Protein AF-A0A935EUR8-F1 (afdb_monomer_lite)

Foldseek 3Di:
DPQQAAPPPRDSQWFKAWDWAADAQPDAIDIDIGTHHLVVLVVLLVVVVPDPPDDDFAFPVVVQVLQLLLCQQQVVQVLQVVCLVVVLHQQPPLLNDQDPSGRDPVRPSRGCLSVLLRPDPLLLVLVCVLPVLVSSLSVSSNPHVNVLVVLVVCLVPVDDPVRSSSSPHSDRDGGHHDRPPSNPSNSNNVPSVVCSVVSSVVSVVVVVVVVVD

Structure (mmCIF, N/CA/C/O backbone):
data_AF-A0A935EUR8-F1
#
_entry.id   AF-A0A935EUR8-F1
#
loop_
_atom_site.group_PDB
_atom_site.id
_atom_site.type_symbol
_atom_site.label_atom_id
_atom_site.label_alt_id
_atom_site.label_comp_id
_atom_site.label_asym_id
_atom_site.label_entity_id
_atom_site.label_seq_id
_atom_site.pdbx_PDB_ins_code
_atom_site.Cartn_x
_atom_site.Cartn_y
_atom_site.Cartn_z
_atom_site.occupancy
_atom_site.B_iso_or_equiv
_atom_site.auth_seq_id
_atom_site.auth_comp_id
_atom_site.auth_asym_id
_atom_site.auth_atom_id
_atom_site.pdbx_PDB_model_num
ATOM 1 N N . MET A 1 1 ? -0.513 11.352 -29.909 1.00 50.69 1 MET A N 1
ATOM 2 C CA . MET A 1 1 ? 0.451 10.541 -29.136 1.00 50.69 1 MET A CA 1
ATOM 3 C C . MET A 1 1 ? 1.822 11.129 -29.386 1.00 50.69 1 MET A C 1
ATOM 5 O O . MET A 1 1 ? 2.188 11.243 -30.547 1.00 50.69 1 MET A O 1
ATOM 9 N N . GLU A 1 2 ? 2.527 11.576 -28.349 1.00 62.12 2 GLU A N 1
ATOM 10 C CA . GLU A 1 2 ? 3.937 11.963 -28.487 1.00 62.12 2 GLU A CA 1
ATOM 11 C C . GLU A 1 2 ? 4.744 10.750 -28.966 1.00 62.12 2 GLU A C 1
ATOM 13 O O . GLU A 1 2 ? 4.637 9.669 -28.383 1.00 62.12 2 GLU A O 1
ATOM 18 N N . ASN A 1 3 ? 5.538 10.916 -30.026 1.00 80.38 3 ASN A N 1
ATOM 19 C CA . ASN A 1 3 ? 6.499 9.900 -30.449 1.00 80.38 3 ASN A CA 1
ATOM 20 C C . ASN A 1 3 ? 7.662 9.902 -29.456 1.00 80.38 3 ASN A C 1
ATOM 22 O O . ASN A 1 3 ? 8.596 10.694 -29.575 1.00 80.38 3 ASN A O 1
ATOM 26 N N . LEU A 1 4 ? 7.581 9.035 -28.450 1.00 89.81 4 LEU A N 1
ATOM 27 C CA . LEU A 1 4 ? 8.658 8.854 -27.488 1.00 89.81 4 LEU A CA 1
ATOM 28 C C . LEU A 1 4 ? 9.819 8.102 -28.145 1.00 89.81 4 LEU A C 1
ATOM 30 O O . LEU A 1 4 ? 9.637 7.043 -28.750 1.00 89.81 4 LEU A O 1
ATOM 34 N N . VAL A 1 5 ? 11.025 8.637 -27.969 1.00 94.69 5 VAL A N 1
ATOM 35 C CA . VAL A 1 5 ? 12.268 8.061 -28.486 1.00 94.69 5 VAL A CA 1
ATOM 36 C C . VAL A 1 5 ? 13.054 7.442 -27.338 1.00 94.69 5 VAL A C 1
ATOM 38 O O . VAL A 1 5 ? 13.210 8.043 -26.278 1.00 94.69 5 VAL A O 1
ATOM 41 N N . CYS A 1 6 ? 13.541 6.218 -27.534 1.00 95.88 6 CYS A N 1
ATOM 42 C CA . CYS A 1 6 ? 14.301 5.494 -26.523 1.00 95.88 6 CYS A CA 1
ATOM 43 C C . CYS A 1 6 ? 15.598 6.242 -26.211 1.00 95.88 6 CYS A C 1
ATOM 45 O O . CYS A 1 6 ? 16.474 6.330 -27.068 1.00 95.88 6 CYS A O 1
ATOM 47 N N . GLN A 1 7 ? 15.780 6.664 -24.961 1.00 95.81 7 GLN A N 1
ATOM 48 C CA . GLN A 1 7 ? 16.971 7.407 -24.530 1.00 95.81 7 GLN A CA 1
ATOM 49 C C . GLN A 1 7 ? 18.279 6.597 -24.618 1.00 95.81 7 GLN A C 1
ATOM 51 O O . GLN A 1 7 ? 19.358 7.151 -24.469 1.00 95.81 7 GLN A O 1
ATOM 56 N N . SER A 1 8 ? 18.195 5.275 -24.819 1.00 94.62 8 SER A N 1
ATOM 57 C CA . SER A 1 8 ? 19.355 4.375 -24.876 1.00 94.62 8 SER A CA 1
ATOM 58 C C . SER A 1 8 ? 19.722 3.911 -26.288 1.00 94.62 8 SER A C 1
ATOM 60 O O . SER A 1 8 ? 20.860 3.499 -26.491 1.00 94.62 8 SER A O 1
ATOM 62 N N . CYS A 1 9 ? 18.779 3.883 -27.233 1.00 95.88 9 CYS A N 1
ATOM 63 C CA . CYS A 1 9 ? 19.026 3.331 -28.573 1.00 95.88 9 CYS A CA 1
ATOM 64 C C . CYS A 1 9 ? 18.253 4.040 -29.693 1.00 95.88 9 CYS A C 1
ATOM 66 O O . CYS A 1 9 ? 18.128 3.485 -30.782 1.00 95.88 9 CYS A O 1
ATOM 68 N N . GLU A 1 10 ? 17.637 5.186 -29.395 1.00 94.38 10 GLU A N 1
ATOM 69 C CA . GLU A 1 10 ? 16.949 6.070 -30.349 1.00 94.38 10 GLU A CA 1
ATOM 70 C C . GLU A 1 10 ? 15.760 5.447 -31.112 1.00 94.38 10 GLU A C 1
ATOM 72 O O . GLU A 1 10 ? 15.216 6.023 -32.047 1.00 94.38 10 GLU A O 1
ATOM 77 N N . SER A 1 11 ? 15.282 4.275 -30.685 1.00 92.31 11 SER A N 1
ATOM 78 C CA . SER A 1 11 ? 14.085 3.645 -31.253 1.00 92.31 11 SER A CA 1
ATOM 79 C C . SER A 1 11 ? 12.826 4.481 -30.987 1.00 92.31 11 SER A C 1
ATOM 81 O O . SER A 1 11 ? 12.582 4.864 -29.844 1.00 92.31 11 SER A O 1
ATOM 83 N N . GLY A 1 12 ? 11.985 4.675 -32.009 1.00 91.56 12 GLY A N 1
ATOM 84 C CA . GLY A 1 12 ? 10.699 5.389 -31.913 1.00 91.56 12 GLY A CA 1
ATOM 85 C C . GLY A 1 12 ? 9.547 4.617 -31.249 1.00 91.56 12 GLY A C 1
ATOM 86 O O . GLY A 1 12 ? 8.416 5.090 -31.249 1.00 91.56 12 GLY A O 1
ATOM 87 N N . HIS A 1 13 ? 9.806 3.427 -30.698 1.00 89.25 13 HIS A N 1
ATOM 88 C CA . HIS A 1 13 ? 8.826 2.619 -29.961 1.00 89.25 13 HIS A CA 1
ATOM 89 C C . HIS A 1 13 ? 9.140 2.621 -28.460 1.00 89.25 13 HIS A C 1
ATOM 91 O O . HIS A 1 13 ? 9.364 1.565 -27.855 1.00 89.25 13 HIS A O 1
ATOM 97 N N . ALA A 1 14 ? 9.254 3.812 -27.869 1.00 92.75 14 ALA A N 1
ATOM 98 C CA . ALA A 1 14 ? 9.559 3.951 -26.453 1.00 92.75 14 ALA A CA 1
ATOM 99 C C . ALA A 1 14 ? 8.313 4.160 -25.587 1.00 92.75 14 ALA A C 1
ATOM 101 O O . ALA A 1 14 ? 7.282 4.662 -26.027 1.00 92.75 14 ALA A O 1
ATOM 102 N N . HIS A 1 15 ? 8.446 3.782 -24.320 1.00 92.12 15 HIS A N 1
ATOM 103 C CA . HIS A 1 15 ? 7.442 3.952 -23.280 1.00 92.12 15 HIS A CA 1
ATOM 104 C C . HIS A 1 15 ? 8.091 4.575 -22.047 1.00 92.12 15 HIS A C 1
ATOM 106 O O . HIS A 1 15 ? 9.314 4.522 -21.883 1.00 92.12 15 HIS A O 1
ATOM 112 N N . ARG A 1 16 ? 7.265 5.159 -21.178 1.00 92.31 16 ARG A N 1
ATOM 113 C CA . ARG A 1 16 ? 7.697 5.652 -19.871 1.00 92.31 16 ARG A CA 1
ATOM 114 C C . ARG A 1 16 ? 7.744 4.482 -18.895 1.00 92.31 16 ARG A C 1
ATOM 116 O O . ARG A 1 16 ? 6.755 3.778 -18.731 1.00 92.31 16 ARG A O 1
ATOM 123 N N . TYR A 1 17 ? 8.883 4.303 -18.246 1.00 91.31 17 TYR A N 1
ATOM 124 C CA . TYR A 1 17 ? 9.084 3.322 -17.194 1.00 91.31 17 TYR A CA 1
ATOM 125 C C . TYR A 1 17 ? 9.492 4.018 -15.902 1.00 91.31 17 TYR A C 1
ATOM 127 O O . TYR A 1 17 ? 10.272 4.968 -15.927 1.00 91.31 17 TYR A O 1
ATOM 135 N N . GLN A 1 18 ? 9.008 3.498 -14.780 1.00 89.31 18 GLN A N 1
ATOM 136 C CA . GLN A 1 18 ? 9.346 3.986 -13.447 1.00 89.31 18 GLN A CA 1
ATOM 137 C C . GLN A 1 18 ? 10.334 3.039 -12.766 1.00 89.31 18 GLN A C 1
ATOM 139 O O . GLN A 1 18 ? 10.198 1.814 -12.849 1.00 89.31 18 GLN A O 1
ATOM 144 N N . LYS A 1 19 ? 11.315 3.605 -12.072 1.00 88.50 19 LYS A N 1
ATOM 145 C CA . LYS A 1 19 ? 12.151 2.930 -11.081 1.00 88.50 19 LYS A CA 1
ATOM 146 C C . LYS A 1 19 ? 11.850 3.582 -9.737 1.00 88.50 19 LYS A C 1
ATOM 148 O O . LYS A 1 19 ? 12.121 4.764 -9.561 1.00 88.50 19 LYS A O 1
ATOM 153 N N . ILE A 1 20 ? 11.274 2.813 -8.821 1.00 84.94 20 ILE A N 1
ATOM 154 C CA . ILE A 1 20 ? 10.914 3.287 -7.483 1.00 84.94 20 ILE A CA 1
ATOM 155 C C . ILE A 1 20 ? 11.926 2.724 -6.492 1.00 84.94 20 ILE A C 1
ATOM 157 O O . ILE A 1 20 ? 12.213 1.521 -6.510 1.00 84.94 20 ILE A O 1
ATOM 161 N N . LEU A 1 21 ? 12.461 3.604 -5.653 1.00 82.69 21 LEU A N 1
ATOM 162 C CA . LEU A 1 21 ? 13.368 3.287 -4.560 1.00 82.69 21 LEU A CA 1
ATOM 163 C C . LEU A 1 21 ? 12.777 3.848 -3.270 1.00 82.69 21 LEU A C 1
ATOM 165 O O . LEU A 1 21 ? 12.413 5.020 -3.211 1.00 82.69 21 LEU A O 1
ATOM 169 N N . PHE A 1 22 ? 12.679 3.012 -2.244 1.00 82.50 22 PHE A N 1
ATOM 170 C CA . PHE A 1 22 ? 12.320 3.480 -0.913 1.00 82.50 22 PHE A CA 1
ATOM 171 C C . PHE A 1 22 ? 13.590 3.833 -0.133 1.00 82.50 22 PHE A C 1
ATOM 173 O O . PHE A 1 22 ? 14.562 3.079 -0.188 1.00 82.50 22 PHE A O 1
ATOM 180 N N . GLY A 1 23 ? 13.564 4.985 0.542 1.00 78.81 23 GLY A N 1
ATOM 181 C CA . GLY A 1 23 ? 14.588 5.429 1.491 1.00 78.81 23 GLY A CA 1
ATOM 182 C C . GLY A 1 23 ? 14.325 4.887 2.896 1.00 78.81 23 GLY A C 1
ATOM 183 O O . GLY A 1 23 ? 13.972 3.718 3.048 1.00 78.81 23 GLY A O 1
ATOM 184 N N . ASP A 1 24 ? 14.462 5.732 3.916 1.00 83.06 24 ASP A N 1
ATOM 185 C CA . ASP A 1 24 ? 14.157 5.359 5.295 1.00 83.06 24 ASP A CA 1
ATOM 186 C C . ASP A 1 24 ? 12.656 5.495 5.609 1.00 83.06 24 ASP A C 1
ATOM 188 O O . ASP A 1 24 ? 11.849 6.013 4.829 1.00 83.06 24 ASP A O 1
ATOM 192 N N . PHE A 1 25 ? 12.237 4.971 6.765 1.00 84.00 25 PHE A N 1
ATOM 193 C CA . PHE A 1 25 ? 10.852 5.118 7.207 1.00 84.00 25 PHE A CA 1
ATOM 194 C C . PHE A 1 25 ? 10.526 6.599 7.440 1.00 84.00 25 PHE A C 1
ATOM 196 O O . PHE A 1 25 ? 11.217 7.284 8.191 1.00 84.00 25 PHE A O 1
ATOM 203 N N . GLY A 1 26 ? 9.426 7.061 6.844 1.00 81.69 26 GLY A N 1
ATOM 204 C CA . GLY A 1 26 ? 9.002 8.461 6.892 1.00 81.69 26 GLY A CA 1
ATOM 205 C C . GLY A 1 26 ? 9.406 9.270 5.659 1.00 81.69 26 GLY A C 1
ATOM 206 O O . GLY A 1 26 ? 8.798 10.315 5.427 1.00 81.69 26 GLY A O 1
ATOM 207 N N . ASP A 1 27 ? 10.331 8.765 4.841 1.00 83.19 27 ASP A N 1
ATOM 208 C CA . ASP A 1 27 ? 10.715 9.410 3.587 1.00 83.19 27 ASP A CA 1
ATOM 209 C C . ASP A 1 27 ? 9.669 9.181 2.491 1.00 83.19 27 ASP A C 1
ATOM 211 O O . ASP A 1 27 ? 8.939 8.179 2.480 1.00 83.19 27 ASP A O 1
ATOM 215 N N . GLU A 1 28 ? 9.621 10.113 1.540 1.00 83.50 28 GLU A N 1
ATOM 216 C CA . GLU A 1 28 ? 8.895 9.919 0.288 1.00 83.50 28 GLU A CA 1
ATOM 217 C C . GLU A 1 28 ? 9.701 8.992 -0.645 1.00 83.50 28 GLU A C 1
ATOM 219 O O . GLU A 1 28 ? 10.933 9.083 -0.698 1.00 83.50 28 GLU A O 1
ATOM 224 N N . PRO A 1 29 ? 9.047 8.092 -1.402 1.00 84.00 29 PRO A N 1
ATOM 225 C CA . PRO A 1 29 ? 9.732 7.224 -2.345 1.00 84.00 29 PRO A CA 1
ATOM 226 C C . PRO A 1 29 ? 10.433 8.051 -3.420 1.00 84.00 29 PRO A C 1
ATOM 228 O O . PRO A 1 29 ? 9.848 8.954 -4.021 1.00 84.00 29 PRO A O 1
ATOM 231 N N . HIS A 1 30 ? 11.676 7.698 -3.727 1.00 83.94 30 HIS A N 1
ATOM 232 C CA . HIS A 1 30 ? 12.379 8.290 -4.851 1.00 83.94 30 HIS A CA 1
ATOM 233 C C . HIS A 1 30 ? 11.946 7.599 -6.150 1.00 83.94 30 HIS A C 1
ATOM 235 O O . HIS A 1 30 ? 12.254 6.425 -6.384 1.00 83.94 30 HIS A O 1
ATOM 241 N N . GLU A 1 31 ? 11.232 8.332 -7.005 1.00 85.62 31 GLU A N 1
ATOM 242 C CA . GLU A 1 31 ? 10.827 7.870 -8.332 1.00 85.62 31 GLU A CA 1
ATOM 243 C C . GLU A 1 31 ? 11.754 8.433 -9.415 1.00 85.62 31 GLU A C 1
ATOM 245 O O . GLU A 1 31 ? 11.907 9.644 -9.574 1.00 85.62 31 GLU A O 1
ATOM 250 N N . GLN A 1 32 ? 12.337 7.538 -10.211 1.00 88.50 32 GLN A N 1
ATOM 251 C CA . GLN A 1 32 ? 13.084 7.881 -11.417 1.00 88.50 32 GLN A CA 1
ATOM 252 C C . GLN A 1 32 ? 12.298 7.438 -12.649 1.00 88.50 32 GLN A C 1
ATOM 254 O O . GLN A 1 32 ? 11.905 6.273 -12.771 1.00 88.50 32 GLN A O 1
ATOM 259 N N . GLN A 1 33 ? 12.089 8.361 -13.587 1.00 91.94 33 GLN A N 1
ATOM 260 C CA . GLN A 1 33 ? 11.430 8.073 -14.859 1.00 91.94 33 GLN A CA 1
ATOM 261 C C . GLN A 1 33 ? 12.450 7.844 -15.972 1.00 91.94 33 GLN A C 1
ATOM 263 O O . GLN A 1 33 ? 13.454 8.543 -16.083 1.00 91.94 33 GLN A O 1
ATOM 268 N N . HIS A 1 34 ? 12.165 6.869 -16.831 1.00 92.88 34 HIS A N 1
ATOM 269 C CA . HIS A 1 34 ? 13.005 6.499 -17.963 1.00 92.88 34 HIS A CA 1
ATOM 270 C C . HIS A 1 34 ? 12.156 6.334 -19.221 1.00 92.88 34 HIS A C 1
ATOM 272 O O . HIS A 1 34 ? 11.109 5.690 -19.184 1.00 92.88 34 HIS A O 1
ATOM 278 N N . ILE A 1 35 ? 12.628 6.854 -20.356 1.00 94.81 35 ILE A N 1
ATOM 279 C CA . ILE A 1 35 ? 11.985 6.635 -21.657 1.00 94.81 35 ILE A CA 1
ATOM 280 C C . ILE A 1 35 ? 12.787 5.583 -22.422 1.00 94.81 35 ILE A C 1
ATOM 282 O O . ILE A 1 35 ? 13.888 5.847 -22.902 1.00 94.81 35 ILE A O 1
ATOM 286 N N . LEU A 1 36 ? 12.263 4.362 -22.518 1.00 95.44 36 LEU A N 1
ATOM 287 C CA . LEU A 1 36 ? 12.989 3.216 -23.077 1.00 95.44 36 LEU A CA 1
ATOM 288 C C . LEU A 1 36 ? 12.123 2.442 -24.068 1.00 95.44 36 LEU A C 1
ATOM 290 O O . LEU A 1 36 ? 10.906 2.393 -23.940 1.00 95.44 36 LEU A O 1
ATOM 294 N N . CYS A 1 37 ? 12.733 1.781 -25.048 1.00 94.62 37 CYS A N 1
ATOM 295 C CA . CYS A 1 37 ? 12.050 0.711 -25.773 1.00 94.62 37 CYS A CA 1
ATOM 296 C C . CYS A 1 37 ? 12.009 -0.558 -24.905 1.00 94.62 37 CYS A C 1
ATOM 298 O O . CYS A 1 37 ? 12.810 -0.717 -23.978 1.00 94.62 37 CYS A O 1
ATOM 300 N N . VAL A 1 38 ? 11.126 -1.505 -25.233 1.00 92.94 38 VAL A N 1
ATOM 301 C CA . VAL A 1 38 ? 10.985 -2.775 -24.489 1.00 92.94 38 VAL A CA 1
ATOM 302 C C . VAL A 1 38 ? 12.321 -3.519 -24.341 1.00 92.94 38 VAL A C 1
ATOM 304 O O . VAL A 1 38 ? 12.624 -4.058 -23.277 1.00 92.94 38 VAL A O 1
ATOM 307 N N . LYS A 1 39 ? 13.161 -3.526 -25.384 1.00 93.88 39 LYS A N 1
ATOM 308 C CA . LYS A 1 39 ? 14.470 -4.199 -25.350 1.00 93.88 39 LYS A CA 1
ATOM 309 C C . LYS A 1 39 ? 15.414 -3.554 -24.330 1.00 93.88 39 LYS A C 1
ATOM 311 O O . LYS A 1 39 ? 16.003 -4.264 -23.516 1.00 93.88 39 LYS A O 1
ATOM 316 N N . CYS A 1 40 ? 15.532 -2.227 -24.345 1.00 95.19 40 CYS A N 1
ATOM 317 C CA . CYS A 1 40 ? 16.378 -1.499 -23.400 1.00 95.19 40 CYS A CA 1
ATOM 318 C C . CYS A 1 40 ? 15.834 -1.582 -21.971 1.00 95.19 40 CYS A C 1
ATOM 320 O O . CYS A 1 40 ? 16.618 -1.781 -21.048 1.00 95.19 40 CYS A O 1
ATOM 322 N N . ALA A 1 41 ? 14.509 -1.533 -21.789 1.00 93.94 41 ALA A N 1
ATOM 323 C CA . ALA A 1 41 ? 13.885 -1.744 -20.486 1.00 93.94 41 ALA A CA 1
ATOM 324 C C . ALA A 1 41 ? 14.251 -3.123 -19.916 1.00 93.94 41 ALA A C 1
ATOM 326 O O . ALA A 1 41 ? 14.751 -3.204 -18.800 1.00 93.94 41 ALA A O 1
ATOM 327 N N . ARG A 1 42 ? 14.111 -4.207 -20.695 1.00 92.56 42 ARG A N 1
ATOM 328 C CA . ARG A 1 42 ? 14.501 -5.569 -20.270 1.00 92.56 42 ARG A CA 1
ATOM 329 C C . ARG A 1 42 ? 15.968 -5.676 -19.869 1.00 92.56 42 ARG A C 1
ATOM 331 O O . ARG A 1 42 ? 16.268 -6.315 -18.863 1.00 92.56 42 ARG A O 1
ATOM 338 N N . ASN A 1 43 ? 16.865 -5.067 -20.639 1.00 92.69 43 ASN A N 1
ATOM 339 C CA . ASN A 1 43 ? 18.292 -5.061 -20.321 1.00 92.69 43 ASN A CA 1
ATOM 340 C C . ASN A 1 43 ? 18.571 -4.298 -19.022 1.00 92.69 43 ASN A C 1
ATOM 342 O O . ASN A 1 43 ? 19.286 -4.808 -18.165 1.00 92.69 43 ASN A O 1
ATOM 346 N N . MET A 1 44 ? 17.937 -3.138 -18.842 1.00 91.81 44 MET A N 1
ATOM 347 C CA . MET A 1 44 ? 18.054 -2.351 -17.617 1.00 91.81 44 MET A CA 1
ATOM 348 C C . MET A 1 44 ? 17.491 -3.095 -16.397 1.00 91.81 44 MET A C 1
ATOM 350 O O . MET A 1 44 ? 18.097 -3.071 -15.332 1.00 91.81 44 MET A O 1
ATOM 354 N N . ARG A 1 45 ? 16.383 -3.840 -16.531 1.00 90.00 45 ARG A N 1
ATOM 355 C CA . ARG A 1 45 ? 15.880 -4.678 -15.424 1.00 90.00 45 ARG A CA 1
ATOM 356 C C . ARG A 1 45 ? 16.908 -5.732 -15.002 1.00 90.00 45 ARG A C 1
ATOM 358 O O . ARG A 1 45 ? 17.118 -5.928 -13.811 1.00 90.00 45 ARG A O 1
ATOM 365 N N . LYS A 1 46 ? 17.563 -6.389 -15.967 1.00 88.00 46 LYS A N 1
ATOM 366 C CA . LYS A 1 46 ? 18.608 -7.388 -15.687 1.00 88.00 46 LYS A CA 1
ATOM 367 C C . LYS A 1 46 ? 19.820 -6.771 -14.989 1.00 88.00 46 LYS A C 1
ATOM 369 O O . LYS A 1 46 ? 20.336 -7.377 -14.061 1.00 88.00 46 LYS A O 1
ATOM 374 N N . SER A 1 47 ? 20.259 -5.578 -15.399 1.00 87.31 47 SER A N 1
ATOM 375 C CA . SER A 1 47 ? 21.381 -4.907 -14.732 1.00 87.31 47 SER A CA 1
ATOM 376 C C . SER A 1 47 ? 21.029 -4.486 -13.304 1.00 87.31 47 SER A C 1
ATOM 378 O O . SER A 1 47 ? 21.840 -4.668 -12.406 1.00 87.31 47 SER A O 1
ATOM 380 N N . LEU A 1 48 ? 19.808 -3.990 -13.078 1.00 83.94 48 LEU A N 1
ATOM 381 C CA . LEU A 1 48 ? 19.335 -3.560 -11.755 1.00 83.94 48 LEU A CA 1
ATOM 382 C C . LEU A 1 48 ? 19.095 -4.725 -10.783 1.00 83.94 48 LEU A C 1
ATOM 384 O O . LEU A 1 48 ? 19.218 -4.551 -9.578 1.00 83.94 48 LEU A O 1
ATOM 388 N N . GLN A 1 49 ? 18.765 -5.923 -11.274 1.00 74.88 49 GLN A N 1
ATOM 389 C CA . GLN A 1 49 ? 18.662 -7.115 -10.418 1.00 74.88 49 GLN A CA 1
ATOM 390 C C . GLN A 1 49 ? 20.002 -7.518 -9.791 1.00 74.88 49 GLN A C 1
ATOM 392 O O . GLN A 1 49 ? 20.000 -8.134 -8.725 1.00 74.88 49 GLN A O 1
ATOM 397 N N . ASN A 1 50 ? 21.107 -7.153 -10.444 1.00 65.44 50 ASN A N 1
ATOM 398 C CA . ASN A 1 50 ? 22.464 -7.485 -10.030 1.00 65.44 50 ASN A CA 1
ATOM 399 C C . ASN A 1 50 ? 23.131 -6.382 -9.187 1.00 65.44 50 ASN A C 1
ATOM 401 O O . ASN A 1 50 ? 24.269 -6.571 -8.775 1.00 65.44 50 ASN A O 1
ATOM 405 N N . SER A 1 51 ? 22.474 -5.236 -8.953 1.00 64.56 51 SER A N 1
ATOM 406 C CA . SER A 1 51 ? 22.992 -4.196 -8.052 1.00 64.56 51 SER A CA 1
ATOM 407 C C . SER A 1 51 ? 22.444 -4.397 -6.635 1.00 64.56 51 SER A C 1
ATOM 409 O O . SER A 1 51 ? 21.234 -4.275 -6.427 1.00 64.56 51 SER A O 1
ATOM 411 N N . ASP A 1 52 ? 23.329 -4.669 -5.676 1.00 55.62 52 ASP A N 1
ATOM 412 C CA . ASP A 1 52 ? 23.040 -4.871 -4.243 1.00 55.62 52 ASP A CA 1
ATOM 413 C C . ASP A 1 52 ? 23.002 -3.550 -3.446 1.00 55.62 52 ASP A C 1
ATOM 415 O O . ASP A 1 52 ? 23.505 -3.451 -2.330 1.00 55.62 52 ASP A O 1
ATOM 419 N N . ASP A 1 53 ? 22.414 -2.496 -4.005 1.00 56.78 53 ASP A N 1
ATOM 420 C CA . ASP A 1 53 ? 22.681 -1.134 -3.518 1.00 56.78 53 ASP A CA 1
ATOM 421 C C . ASP A 1 53 ? 21.786 -0.626 -2.375 1.00 56.78 53 ASP A C 1
ATOM 423 O O . ASP A 1 53 ? 21.682 0.582 -2.199 1.00 56.78 53 ASP A O 1
ATOM 427 N N . HIS A 1 54 ? 21.181 -1.492 -1.549 1.00 55.09 54 HIS A N 1
ATOM 428 C CA . HIS A 1 54 ? 20.551 -1.031 -0.297 1.00 55.09 54 HIS A CA 1
ATOM 429 C C . HIS A 1 54 ? 20.658 -2.054 0.855 1.00 55.09 54 HIS A C 1
ATOM 431 O O . HIS A 1 54 ? 20.051 -3.123 0.771 1.00 55.09 54 HIS A O 1
ATOM 437 N N . PRO A 1 55 ? 21.387 -1.738 1.949 1.00 53.81 55 PRO A N 1
ATOM 438 C CA . PRO A 1 55 ? 21.690 -2.690 3.023 1.00 53.81 55 PRO A CA 1
ATOM 439 C C . PRO A 1 55 ? 20.688 -2.717 4.195 1.00 53.81 55 PRO A C 1
ATOM 441 O O .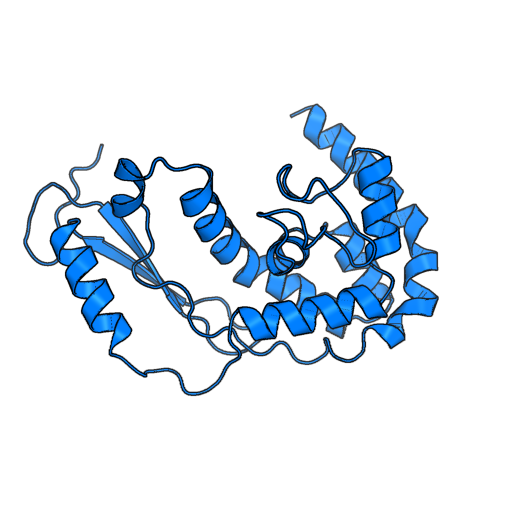 PRO A 1 55 ? 20.875 -3.514 5.111 1.00 53.81 55 PRO A O 1
ATOM 444 N N . ALA A 1 56 ? 19.639 -1.886 4.210 1.00 67.62 56 ALA A N 1
ATOM 445 C CA . ALA A 1 56 ? 18.695 -1.813 5.329 1.00 67.62 56 ALA A CA 1
ATOM 446 C C . ALA A 1 56 ? 17.239 -1.782 4.845 1.00 67.62 56 ALA A C 1
ATOM 448 O O . ALA A 1 56 ? 16.889 -1.033 3.939 1.00 67.62 56 ALA A O 1
ATOM 449 N N . GLY A 1 57 ? 16.392 -2.622 5.439 1.00 83.44 57 GLY A N 1
ATOM 450 C CA . GLY A 1 57 ? 14.970 -2.718 5.119 1.00 83.44 57 GLY A CA 1
ATOM 451 C C . GLY A 1 57 ? 14.421 -4.117 5.381 1.00 83.44 57 GLY A C 1
ATOM 452 O O . GLY A 1 57 ? 15.164 -5.039 5.708 1.00 83.44 57 GLY A O 1
ATOM 453 N N . ILE A 1 58 ? 13.111 -4.266 5.229 1.00 88.56 58 ILE A N 1
ATOM 454 C CA . ILE A 1 58 ? 12.409 -5.546 5.326 1.00 88.56 58 ILE A CA 1
ATOM 455 C C . ILE A 1 58 ? 11.863 -5.944 3.960 1.00 88.56 58 ILE A C 1
ATOM 457 O O . ILE A 1 58 ? 11.501 -5.113 3.129 1.00 88.56 58 ILE A O 1
ATOM 461 N N . THR A 1 59 ? 11.787 -7.236 3.695 1.00 87.56 59 THR A N 1
ATOM 462 C CA . THR A 1 59 ? 11.142 -7.763 2.498 1.00 87.56 59 THR A CA 1
ATOM 463 C C . THR A 1 59 ? 9.645 -7.456 2.503 1.00 87.56 59 THR A C 1
ATOM 465 O O . THR A 1 59 ? 9.011 -7.267 3.543 1.00 87.56 59 THR A O 1
ATOM 468 N N . ARG A 1 60 ? 9.026 -7.503 1.318 1.00 84.75 60 ARG A N 1
ATOM 469 C CA . ARG A 1 60 ? 7.564 -7.397 1.178 1.00 84.75 60 ARG A CA 1
ATOM 470 C C . ARG A 1 60 ? 6.811 -8.399 2.065 1.00 84.75 60 ARG A C 1
ATOM 472 O O . ARG A 1 60 ? 5.743 -8.082 2.574 1.00 84.75 60 ARG A O 1
ATOM 479 N N . SER A 1 61 ? 7.339 -9.614 2.214 1.00 82.50 61 SER A N 1
ATOM 480 C CA . SER A 1 61 ? 6.722 -10.665 3.033 1.00 82.50 61 SER A CA 1
ATOM 481 C C . SER A 1 61 ? 6.799 -10.351 4.526 1.00 82.50 61 SER A C 1
ATOM 483 O O . SER A 1 61 ? 5.830 -10.583 5.241 1.00 82.50 61 SER A O 1
ATOM 485 N N . GLU A 1 62 ? 7.915 -9.792 4.988 1.00 87.31 62 GLU A N 1
ATOM 486 C CA . GLU A 1 62 ? 8.075 -9.355 6.378 1.00 87.31 62 GLU A CA 1
ATOM 487 C C . GLU A 1 62 ? 7.173 -8.161 6.697 1.00 87.31 62 GLU A C 1
ATOM 489 O O . GLU A 1 62 ? 6.500 -8.178 7.724 1.00 87.31 62 GLU A O 1
ATOM 494 N N . LEU A 1 63 ? 7.065 -7.183 5.789 1.00 87.38 63 LEU A N 1
ATOM 495 C CA . LEU A 1 63 ? 6.129 -6.065 5.943 1.00 87.38 63 LEU A CA 1
ATOM 496 C C . LEU A 1 63 ? 4.678 -6.557 6.057 1.00 87.38 63 LEU A C 1
ATOM 498 O O . LEU A 1 63 ? 3.935 -6.104 6.926 1.00 87.38 63 LEU A O 1
ATOM 502 N N . ILE A 1 64 ? 4.279 -7.518 5.212 1.00 83.12 64 ILE A N 1
ATOM 503 C CA . ILE A 1 64 ? 2.962 -8.167 5.306 1.00 83.12 64 ILE A CA 1
ATOM 504 C C . ILE A 1 64 ? 2.775 -8.807 6.680 1.00 83.12 64 ILE A C 1
ATOM 506 O O . ILE A 1 64 ? 1.762 -8.558 7.325 1.00 83.12 64 ILE A O 1
ATOM 510 N N . ALA A 1 65 ? 3.751 -9.589 7.143 1.00 82.44 65 ALA A N 1
ATOM 511 C CA . ALA A 1 65 ? 3.657 -10.274 8.425 1.00 82.44 65 ALA A CA 1
ATOM 512 C C . ALA A 1 65 ? 3.532 -9.294 9.605 1.00 82.44 65 ALA A C 1
ATOM 514 O O . ALA A 1 65 ? 2.743 -9.532 10.518 1.00 82.44 65 ALA A O 1
ATOM 515 N N . GLN A 1 66 ? 4.265 -8.176 9.587 1.00 87.44 66 GLN A N 1
ATOM 516 C CA . GLN A 1 66 ? 4.146 -7.138 10.615 1.00 87.44 66 GLN A CA 1
ATOM 517 C C . GLN A 1 66 ? 2.748 -6.509 10.633 1.00 87.44 66 GLN A C 1
ATOM 519 O O . GLN A 1 66 ? 2.134 -6.396 11.693 1.00 87.44 66 GLN A O 1
ATOM 524 N N . LEU A 1 67 ? 2.217 -6.151 9.463 1.00 87.12 67 LEU A N 1
ATOM 525 C CA . LEU A 1 67 ? 0.875 -5.581 9.332 1.00 87.12 67 LEU A CA 1
ATOM 526 C C . LEU A 1 67 ? -0.223 -6.563 9.750 1.00 87.12 67 LEU A C 1
ATOM 528 O O . LEU A 1 67 ? -1.180 -6.165 10.414 1.00 87.12 67 LEU A O 1
ATOM 532 N N . ASP A 1 68 ? -0.068 -7.842 9.412 1.00 80.94 68 ASP A N 1
ATOM 533 C CA . ASP A 1 68 ? -0.983 -8.905 9.831 1.00 80.94 68 ASP A CA 1
ATOM 534 C C . ASP A 1 68 ? -1.029 -9.039 11.341 1.00 80.94 68 ASP A C 1
ATOM 536 O O . ASP A 1 68 ? -2.108 -9.058 11.938 1.00 80.94 68 ASP A O 1
ATOM 540 N N . ASN A 1 69 ? 0.144 -9.090 11.966 1.00 83.69 69 ASN A N 1
ATOM 541 C CA . ASN A 1 69 ? 0.254 -9.176 13.413 1.00 83.69 69 ASN A CA 1
ATOM 542 C C . ASN A 1 69 ? -0.362 -7.944 14.085 1.00 83.69 69 ASN A C 1
ATOM 544 O O . ASN A 1 69 ? -1.117 -8.082 15.052 1.00 83.69 69 ASN A O 1
ATOM 548 N N . PHE A 1 70 ? -0.108 -6.748 13.549 1.00 89.19 70 PHE A N 1
ATOM 549 C CA . PHE A 1 70 ? -0.708 -5.513 14.038 1.00 89.19 70 PHE A CA 1
ATOM 550 C C . PHE A 1 70 ? -2.241 -5.540 13.944 1.00 89.19 70 PHE A C 1
ATOM 552 O O . PHE A 1 70 ? -2.929 -5.320 14.942 1.00 89.19 70 PHE A O 1
ATOM 559 N N . PHE A 1 71 ? -2.814 -5.837 12.776 1.00 86.06 71 PHE A N 1
ATOM 560 C CA . PHE A 1 71 ? -4.270 -5.830 12.610 1.00 86.06 71 PHE A CA 1
ATOM 561 C C . PHE A 1 71 ? -4.967 -6.933 13.409 1.00 86.06 71 PHE A C 1
ATOM 563 O O . PHE A 1 71 ? -6.037 -6.699 13.976 1.00 86.06 71 PHE A O 1
ATOM 570 N N . ALA A 1 72 ? -4.350 -8.113 13.506 1.00 82.12 72 ALA A N 1
ATOM 571 C CA . ALA A 1 72 ? -4.879 -9.217 14.298 1.00 82.12 72 ALA A CA 1
ATOM 572 C C . ALA A 1 72 ? -4.905 -8.888 15.797 1.00 82.12 72 ALA A C 1
ATOM 574 O O . ALA A 1 72 ? -5.841 -9.271 16.497 1.00 82.12 72 ALA A O 1
ATOM 575 N N . SER A 1 73 ? -3.893 -8.171 16.288 1.00 87.88 73 SER A N 1
ATOM 576 C CA . SER A 1 73 ? -3.785 -7.804 17.703 1.00 87.88 73 SER A CA 1
ATOM 577 C C . SER A 1 73 ? -4.566 -6.540 18.077 1.00 87.88 73 SER A C 1
ATOM 579 O O . SER A 1 73 ? -5.012 -6.425 19.213 1.00 87.88 73 SER A O 1
ATOM 581 N N . SER A 1 74 ? -4.796 -5.619 17.140 1.00 89.44 74 SER A N 1
ATOM 582 C CA . SER A 1 74 ? -5.465 -4.330 17.397 1.00 89.44 74 SER A CA 1
ATOM 583 C C . SER A 1 74 ? -6.989 -4.359 17.403 1.00 89.44 74 SER A C 1
ATOM 585 O O . SER A 1 74 ? -7.607 -3.389 17.830 1.00 89.44 74 SER A O 1
ATOM 587 N N . GLY A 1 75 ? -7.619 -5.432 16.920 1.00 86.25 75 GLY A N 1
ATOM 588 C CA . GLY A 1 75 ? -9.079 -5.485 16.770 1.00 86.25 75 GLY A CA 1
ATOM 589 C C . GLY A 1 75 ? -9.613 -4.747 15.534 1.00 86.25 75 GLY A C 1
ATOM 590 O O . GLY A 1 75 ? -10.820 -4.731 15.308 1.00 86.25 75 GLY A O 1
ATOM 591 N N . VAL A 1 76 ? -8.738 -4.206 14.674 1.00 88.19 76 VAL A N 1
ATOM 592 C CA . VAL A 1 76 ? -9.112 -3.519 13.419 1.00 88.19 76 VAL A CA 1
ATOM 593 C C . VAL A 1 76 ? -10.047 -4.359 12.543 1.00 88.19 76 VAL A C 1
ATOM 595 O O . VAL A 1 76 ? -10.962 -3.828 11.908 1.00 88.19 76 VAL A O 1
ATOM 598 N N . PHE A 1 77 ? -9.846 -5.679 12.507 1.00 83.25 77 PHE A N 1
ATOM 599 C CA . PHE A 1 77 ? -10.644 -6.561 11.659 1.00 83.25 77 PHE A CA 1
ATOM 600 C C . PHE A 1 77 ? -12.127 -6.601 12.017 1.00 83.25 77 PHE A C 1
ATOM 602 O O . PHE A 1 77 ? -12.934 -6.847 11.123 1.00 83.25 77 PHE A O 1
ATOM 609 N N . GLU A 1 78 ? -12.502 -6.311 13.261 1.00 84.69 78 GLU A N 1
ATOM 610 C CA . GLU A 1 78 ? -13.908 -6.211 13.649 1.00 84.69 78 GLU A CA 1
ATOM 611 C C . GLU A 1 78 ? -14.589 -5.036 12.937 1.00 84.69 78 GLU A C 1
ATOM 613 O O . GLU A 1 78 ? -15.630 -5.202 12.298 1.00 84.69 78 GLU A O 1
ATOM 618 N N . ILE A 1 79 ? -13.950 -3.863 12.948 1.00 89.38 79 ILE A N 1
ATOM 619 C CA . ILE A 1 79 ? -14.449 -2.665 12.262 1.00 89.38 79 ILE A CA 1
ATOM 620 C C . ILE A 1 79 ? -14.505 -2.907 10.751 1.00 89.38 79 ILE A C 1
ATOM 622 O O . ILE A 1 79 ? -15.525 -2.639 10.112 1.00 89.38 79 ILE A O 1
ATOM 626 N N . CYS A 1 80 ? -13.446 -3.483 10.171 1.00 86.06 80 CYS A N 1
ATOM 627 C CA . CYS A 1 80 ? -13.426 -3.826 8.750 1.00 86.06 80 CYS A CA 1
ATOM 628 C C . CYS A 1 80 ? -14.551 -4.802 8.379 1.00 86.06 80 CYS A C 1
ATOM 630 O O . CYS A 1 80 ? -15.238 -4.584 7.381 1.00 86.06 80 CYS A O 1
ATOM 632 N N . ALA A 1 81 ? -14.780 -5.850 9.175 1.00 80.75 81 ALA A N 1
ATOM 633 C CA . ALA A 1 81 ? -15.853 -6.811 8.930 1.00 80.75 81 ALA A CA 1
ATOM 634 C C . ALA A 1 81 ? -17.228 -6.128 8.918 1.00 80.75 81 ALA A C 1
ATOM 636 O O . ALA A 1 81 ? -18.024 -6.372 8.009 1.00 80.75 81 ALA A O 1
ATOM 637 N N . ARG A 1 82 ? -17.481 -5.213 9.860 1.00 87.12 82 ARG A N 1
ATOM 638 C CA . ARG A 1 82 ? -18.730 -4.442 9.929 1.00 87.12 82 ARG A CA 1
ATOM 639 C C . ARG A 1 82 ? -18.902 -3.504 8.727 1.00 87.12 82 ARG A C 1
ATOM 641 O O . ARG A 1 82 ? -19.972 -3.501 8.122 1.00 87.12 82 ARG A O 1
ATOM 648 N N . CYS A 1 83 ? -17.853 -2.792 8.301 1.00 88.06 83 CYS A N 1
ATOM 649 C CA . CYS A 1 83 ? -17.880 -1.991 7.065 1.00 88.06 83 CYS A CA 1
ATOM 650 C C . CYS A 1 83 ? -18.209 -2.858 5.837 1.00 88.06 83 CYS A C 1
ATOM 652 O O . CYS A 1 83 ? -19.014 -2.481 4.986 1.00 88.06 83 CYS A O 1
ATOM 654 N N . HIS A 1 84 ? -17.600 -4.044 5.737 1.00 80.00 84 HIS A N 1
ATOM 655 C CA . HIS A 1 84 ? -17.860 -4.978 4.641 1.00 80.00 84 HIS A CA 1
ATOM 656 C C . HIS A 1 84 ? -19.307 -5.493 4.649 1.00 80.00 84 HIS A C 1
ATOM 658 O O . HIS A 1 84 ? -19.939 -5.510 3.594 1.00 80.00 84 HIS A O 1
ATOM 664 N N . GLN A 1 85 ? -19.851 -5.856 5.815 1.00 82.88 85 GLN A N 1
ATOM 665 C CA . GLN A 1 85 ? -21.248 -6.286 5.967 1.00 82.88 85 GLN A CA 1
ATOM 666 C C . GLN A 1 85 ? -22.246 -5.195 5.556 1.00 82.88 85 GLN A C 1
ATOM 668 O O . GLN A 1 85 ? -23.274 -5.502 4.960 1.00 82.88 85 GLN A O 1
ATOM 673 N N . GLN A 1 86 ? -21.928 -3.923 5.816 1.00 86.00 86 GLN A N 1
ATOM 674 C CA . GLN A 1 86 ? -22.748 -2.778 5.402 1.00 86.00 86 GLN A CA 1
ATOM 675 C C . GLN A 1 86 ? -22.592 -2.414 3.914 1.00 86.00 86 GLN A C 1
ATOM 677 O O . GLN A 1 86 ? -23.255 -1.499 3.435 1.00 86.00 86 GLN A O 1
ATOM 682 N N . GLY A 1 87 ? -21.705 -3.084 3.168 1.00 83.31 87 GLY A N 1
ATOM 683 C CA . GLY A 1 87 ? -21.406 -2.729 1.776 1.00 83.31 87 GLY A CA 1
ATOM 684 C C . GLY A 1 87 ? -20.614 -1.424 1.627 1.00 83.31 87 GLY A C 1
ATOM 685 O O . GLY A 1 87 ? -20.524 -0.873 0.529 1.00 83.31 87 GLY A O 1
ATOM 686 N N . THR A 1 88 ? -20.017 -0.937 2.715 1.00 86.44 88 THR A N 1
ATOM 687 C CA . THR A 1 88 ? -19.256 0.315 2.775 1.00 86.44 88 THR A CA 1
ATOM 688 C C . THR A 1 88 ? -17.746 0.067 2.885 1.00 86.44 88 THR A C 1
ATOM 690 O O . THR A 1 88 ? -16.983 0.991 3.130 1.00 86.44 88 THR A O 1
ATOM 693 N N . GLY A 1 89 ? -17.255 -1.160 2.683 1.00 80.94 89 GLY A N 1
ATOM 694 C CA . GLY A 1 89 ? -15.817 -1.467 2.708 1.00 80.94 89 GLY A CA 1
ATOM 695 C C . GLY A 1 89 ? -14.980 -0.581 1.767 1.00 80.94 89 GLY A C 1
ATOM 696 O O . GLY A 1 89 ? -15.421 -0.212 0.679 1.00 80.94 89 GLY A O 1
ATOM 697 N N . CYS A 1 90 ? -13.767 -0.216 2.193 1.00 78.75 90 CYS A N 1
ATOM 698 C CA . CYS A 1 90 ? -12.813 0.574 1.398 1.00 78.75 90 CYS A CA 1
ATOM 699 C C . CYS A 1 90 ? -11.823 -0.285 0.594 1.00 78.75 90 CYS A C 1
ATOM 701 O O . CYS A 1 90 ? -11.130 0.225 -0.284 1.00 78.75 90 CYS A O 1
ATOM 703 N N . CYS A 1 91 ? -11.757 -1.588 0.874 1.00 73.00 91 CYS A N 1
ATOM 704 C CA . CYS A 1 91 ? -10.890 -2.505 0.150 1.00 73.00 91 CYS A CA 1
ATOM 705 C C . CYS A 1 91 ? -11.384 -2.726 -1.294 1.00 73.00 91 CYS A C 1
ATOM 707 O O . CYS A 1 91 ? -12.596 -2.756 -1.535 1.00 73.00 91 CYS A O 1
ATOM 709 N N . PRO A 1 92 ? -10.475 -2.967 -2.260 1.00 66.31 92 PRO A N 1
ATOM 710 C CA . PRO A 1 92 ? -10.859 -3.312 -3.622 1.00 66.31 92 PRO A CA 1
ATOM 711 C C . PRO A 1 92 ? -11.798 -4.531 -3.666 1.00 66.31 92 PRO A C 1
ATOM 713 O O . PRO A 1 92 ? -11.678 -5.426 -2.824 1.00 66.31 92 PRO A O 1
ATOM 716 N N . PRO A 1 93 ? -12.661 -4.657 -4.695 1.00 59.22 93 PRO A N 1
ATOM 717 C CA . PRO A 1 93 ? -13.548 -5.809 -4.901 1.00 59.22 93 PRO A CA 1
ATOM 718 C C . PRO A 1 93 ? -12.869 -7.186 -4.884 1.00 59.22 93 PRO A C 1
ATOM 720 O O . PRO A 1 93 ? -13.525 -8.213 -4.773 1.00 59.22 93 PRO A O 1
ATOM 723 N N . THR A 1 94 ? -11.554 -7.239 -5.026 1.00 52.28 94 THR A N 1
ATOM 724 C CA . THR A 1 94 ? -10.776 -8.477 -4.982 1.00 52.28 94 THR A CA 1
ATOM 725 C C . THR A 1 94 ? -10.376 -8.899 -3.566 1.00 52.28 94 THR A C 1
ATOM 727 O O . THR A 1 94 ? -10.078 -10.072 -3.358 1.00 52.28 94 THR A O 1
ATOM 730 N N . CYS A 1 95 ? -10.505 -8.006 -2.578 1.00 56.88 95 CYS A N 1
ATOM 731 C CA . CYS A 1 95 ? -10.447 -8.292 -1.136 1.00 56.88 95 CYS A CA 1
ATOM 732 C C . CYS A 1 95 ? -11.837 -8.645 -0.562 1.00 56.88 95 CYS A C 1
ATOM 734 O O . CYS A 1 95 ? -12.105 -8.435 0.615 1.00 56.88 95 CYS A O 1
ATOM 736 N N . ARG A 1 96 ? -12.779 -9.119 -1.392 1.00 49.00 96 ARG A N 1
ATOM 737 C CA . ARG A 1 96 ? -14.191 -9.306 -0.996 1.00 49.00 96 ARG A CA 1
ATOM 738 C C . ARG A 1 96 ? -14.439 -10.374 0.066 1.00 49.00 96 ARG A C 1
ATOM 740 O O . ARG A 1 96 ? -15.532 -10.400 0.619 1.00 49.00 96 ARG A O 1
ATOM 747 N N . VAL A 1 97 ? -13.472 -11.244 0.340 1.00 57.50 97 VAL A N 1
ATOM 748 C CA . VAL A 1 97 ? -13.625 -12.305 1.338 1.00 57.50 97 VAL A CA 1
ATOM 749 C C . VAL A 1 97 ? -12.784 -11.935 2.547 1.00 57.50 97 VAL A C 1
ATOM 751 O O . VAL A 1 97 ? -11.563 -11.872 2.441 1.00 57.50 97 VAL A O 1
ATOM 754 N N . MET A 1 98 ? -13.448 -11.666 3.669 1.00 57.34 98 MET A N 1
ATOM 755 C CA . MET A 1 98 ? -12.815 -11.495 4.974 1.00 57.34 98 MET A CA 1
ATOM 756 C C . MET A 1 98 ? -12.879 -12.837 5.713 1.00 57.34 98 MET A C 1
ATOM 758 O O . MET A 1 98 ? -13.967 -13.337 5.986 1.00 57.34 98 MET A O 1
ATOM 762 N N . GLY A 1 99 ? -11.728 -13.437 5.998 1.00 59.34 99 GLY A N 1
ATOM 763 C CA . GLY A 1 99 ? -11.579 -14.531 6.950 1.00 59.34 99 GLY A CA 1
ATOM 764 C C . GLY A 1 99 ? -11.443 -14.026 8.393 1.00 59.34 99 GLY A C 1
ATOM 765 O O . GLY A 1 99 ? -11.502 -12.831 8.683 1.00 59.34 99 GLY A O 1
ATOM 766 N N . SER A 1 100 ? -11.201 -14.947 9.325 1.00 55.56 100 SER A N 1
ATOM 767 C CA . SER A 1 100 ? -11.079 -14.651 10.765 1.00 55.56 100 SER A CA 1
ATOM 768 C C . SER A 1 100 ? -9.859 -13.799 11.148 1.00 55.56 100 SER A C 1
ATOM 770 O O . SER A 1 100 ? -9.765 -13.338 12.282 1.00 55.56 100 SER A O 1
ATOM 772 N N . ARG A 1 101 ? -8.926 -13.586 10.212 1.00 54.25 101 ARG A N 1
ATOM 773 C CA . ARG A 1 101 ? -7.708 -12.776 10.373 1.00 54.25 101 ARG A CA 1
ATOM 774 C C . ARG A 1 101 ? -7.644 -11.597 9.393 1.00 54.25 101 ARG A C 1
ATOM 776 O O . ARG A 1 101 ? -6.550 -11.190 9.029 1.00 54.25 101 ARG A O 1
ATOM 783 N N . GLY A 1 102 ? -8.777 -11.100 8.897 1.00 60.72 102 GLY A N 1
ATOM 784 C CA . GLY A 1 102 ? -8.788 -10.053 7.865 1.00 60.72 102 GLY A CA 1
ATOM 785 C C . GLY A 1 102 ? -9.151 -10.587 6.488 1.00 60.72 102 GLY A C 1
ATOM 786 O O . GLY A 1 102 ? -9.974 -11.485 6.411 1.00 60.72 102 GLY A O 1
ATOM 787 N N . CYS A 1 103 ? -8.580 -10.067 5.394 1.00 59.94 103 CYS A N 1
ATOM 788 C CA . CYS A 1 103 ? -8.846 -10.643 4.066 1.00 59.94 103 CYS A CA 1
ATOM 789 C C . CYS A 1 103 ? -8.397 -12.118 4.035 1.00 59.94 103 CYS A C 1
ATOM 791 O O . CYS A 1 103 ? -7.302 -12.452 4.480 1.00 59.94 103 CYS A O 1
ATOM 793 N N . ASP A 1 104 ? -9.277 -12.999 3.559 1.00 59.62 104 ASP A N 1
ATOM 794 C CA . ASP A 1 104 ? -9.122 -14.452 3.614 1.00 59.62 104 ASP A CA 1
ATOM 795 C C . ASP A 1 104 ? -7.856 -14.899 2.861 1.00 59.62 104 ASP A C 1
ATOM 797 O O . ASP A 1 104 ? -7.794 -14.731 1.639 1.00 59.62 104 ASP A O 1
ATOM 801 N N . PRO A 1 105 ? -6.853 -15.485 3.540 1.00 51.50 105 PRO A N 1
ATOM 802 C CA . PRO A 1 105 ? -5.637 -15.963 2.889 1.00 51.50 105 PRO A CA 1
ATOM 803 C C . PRO A 1 105 ? -5.882 -17.175 1.975 1.00 51.50 105 PRO A C 1
ATOM 805 O O . PRO A 1 105 ? -5.043 -17.468 1.124 1.00 51.50 105 PRO A O 1
ATOM 808 N N . ALA A 1 106 ? -7.018 -17.875 2.109 1.00 53.19 106 ALA A N 1
ATOM 809 C CA . ALA A 1 106 ? -7.435 -18.927 1.180 1.00 53.19 106 ALA A CA 1
ATOM 810 C C . ALA A 1 106 ? -7.998 -18.361 -0.137 1.00 53.19 106 ALA A C 1
ATOM 812 O O . ALA A 1 106 ? -8.094 -19.076 -1.140 1.00 53.19 106 ALA A O 1
ATOM 813 N N . ASN A 1 107 ? -8.312 -17.063 -0.188 1.00 55.94 107 ASN A N 1
ATOM 814 C CA . ASN A 1 107 ? -8.526 -16.379 -1.452 1.00 55.94 107 ASN A CA 1
ATOM 815 C C . ASN A 1 107 ? -7.174 -16.253 -2.170 1.00 55.94 107 ASN A C 1
ATOM 817 O O . ASN A 1 107 ? -6.232 -15.656 -1.655 1.00 55.94 107 ASN A O 1
ATOM 821 N N . LYS A 1 108 ? -7.097 -16.733 -3.416 1.00 49.94 108 LYS A N 1
ATOM 822 C CA . LYS A 1 108 ? -5.911 -16.624 -4.292 1.00 49.94 108 LYS A CA 1
ATOM 823 C C . LYS A 1 108 ? -5.381 -15.185 -4.486 1.00 49.94 108 LYS A C 1
ATOM 825 O O . LYS A 1 108 ? -4.297 -15.001 -5.036 1.00 49.94 108 LYS A O 1
ATOM 830 N N . HIS A 1 109 ? -6.140 -14.172 -4.058 1.00 47.88 109 HIS A N 1
ATOM 831 C CA . HIS A 1 109 ? -5.794 -12.749 -4.092 1.00 47.88 109 HIS A CA 1
ATOM 832 C C . HIS A 1 109 ? -5.620 -12.096 -2.702 1.00 47.88 109 HIS A C 1
ATOM 834 O O . HIS A 1 109 ? -5.312 -10.907 -2.639 1.00 47.88 109 HIS A O 1
ATOM 840 N N . GLY A 1 110 ? -5.809 -12.834 -1.601 1.00 51.03 110 GLY A N 1
ATOM 841 C CA . GLY A 1 110 ? -5.826 -12.327 -0.224 1.00 51.03 110 GLY A CA 1
ATOM 842 C C . GLY A 1 110 ? -4.438 -11.989 0.318 1.00 51.03 110 GLY A C 1
ATOM 843 O O . GLY A 1 110 ? -3.844 -12.772 1.050 1.00 51.03 110 GLY A O 1
ATOM 844 N N . LYS A 1 111 ? -3.902 -10.821 -0.050 1.00 52.62 111 LYS A N 1
ATOM 845 C CA . LYS A 1 111 ? -2.664 -10.270 0.525 1.00 52.62 111 LYS A CA 1
ATOM 846 C C . LYS A 1 111 ? -2.973 -8.982 1.293 1.00 52.62 111 LYS A C 1
ATOM 848 O O . LYS A 1 111 ? -3.601 -8.079 0.757 1.00 52.62 111 LYS A O 1
ATOM 853 N N . THR A 1 112 ? -2.479 -8.868 2.515 1.00 56.56 112 THR A N 1
ATOM 854 C CA . THR A 1 112 ? -2.861 -7.859 3.524 1.00 56.56 112 THR A CA 1
ATOM 855 C C . THR A 1 112 ? -2.077 -6.550 3.493 1.00 56.56 112 THR A C 1
ATOM 857 O O . THR A 1 112 ? -2.612 -5.537 3.933 1.00 56.56 112 THR A O 1
ATOM 860 N N . VAL A 1 113 ? -0.896 -6.496 2.858 1.00 55.56 113 VAL A N 1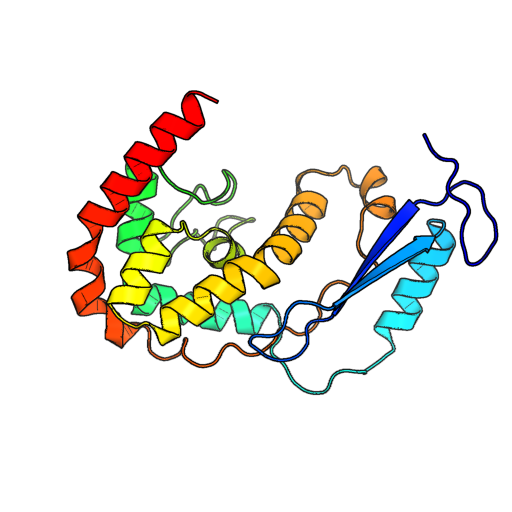
ATOM 861 C CA . VAL A 1 113 ? -0.273 -5.204 2.476 1.00 55.56 113 VAL A CA 1
ATOM 862 C C . VAL A 1 113 ? -1.221 -4.363 1.610 1.00 55.56 113 VAL A C 1
ATOM 864 O O . VAL A 1 113 ? -1.192 -3.136 1.658 1.00 55.56 113 VAL A O 1
ATOM 867 N N . PHE A 1 114 ? -2.126 -5.005 0.861 1.00 64.62 114 PHE A N 1
ATOM 868 C CA . PHE A 1 114 ? -3.202 -4.276 0.197 1.00 64.62 114 PHE A CA 1
ATOM 869 C C . PHE A 1 114 ? -4.190 -3.707 1.213 1.00 64.62 114 PHE A C 1
ATOM 871 O O . PHE A 1 114 ? -4.516 -2.533 1.136 1.00 64.62 114 PHE A O 1
ATOM 878 N N . CYS A 1 115 ? -4.629 -4.470 2.211 1.00 66.38 115 CYS A N 1
ATOM 879 C CA . CYS A 1 115 ? -5.530 -3.947 3.241 1.00 66.38 115 CYS A CA 1
ATOM 880 C C . CYS A 1 115 ? -4.961 -2.699 3.929 1.00 66.38 115 CYS A C 1
ATOM 882 O O . CYS A 1 115 ? -5.691 -1.726 4.092 1.00 66.38 115 CYS A O 1
ATOM 884 N N . SER A 1 116 ? -3.665 -2.690 4.262 1.00 66.19 116 SER A N 1
ATOM 885 C CA . SER A 1 116 ? -3.011 -1.529 4.879 1.00 66.19 116 SER A CA 1
ATOM 886 C C . SER A 1 116 ? -2.853 -0.334 3.932 1.00 66.19 116 SER A C 1
ATOM 888 O O . SER A 1 116 ? -2.964 0.814 4.355 1.00 66.19 116 SER A O 1
ATOM 890 N N . ALA A 1 117 ? -2.633 -0.585 2.641 1.00 72.88 117 ALA A N 1
ATOM 891 C CA . ALA A 1 117 ? -2.633 0.449 1.608 1.00 72.88 117 ALA A CA 1
ATOM 892 C C . ALA A 1 117 ? -4.031 1.052 1.374 1.00 72.88 117 ALA A C 1
ATOM 894 O O . ALA A 1 117 ? -4.160 2.215 0.999 1.00 72.88 117 ALA A O 1
ATOM 895 N N . PHE A 1 118 ? -5.082 0.264 1.614 1.00 75.75 118 PHE A N 1
ATOM 896 C CA . PHE A 1 118 ? -6.476 0.612 1.342 1.00 75.75 118 PHE A CA 1
ATOM 897 C C . PHE A 1 118 ? -7.292 0.969 2.594 1.00 75.75 118 PHE A C 1
ATOM 899 O O . PHE A 1 118 ? -8.515 1.076 2.507 1.00 75.75 118 PHE A O 1
ATOM 906 N N . ILE A 1 119 ? -6.657 1.206 3.749 1.00 82.44 119 ILE A N 1
ATOM 907 C CA . ILE A 1 119 ? -7.364 1.631 4.970 1.00 82.44 119 ILE A CA 1
ATOM 908 C C . ILE A 1 119 ? -8.059 2.975 4.716 1.00 82.44 119 ILE A C 1
ATOM 910 O O . ILE A 1 119 ? -7.463 3.910 4.170 1.00 82.44 119 ILE A O 1
ATOM 914 N N . CYS A 1 120 ? -9.323 3.114 5.114 1.00 87.69 120 CYS A N 1
ATOM 915 C CA . CYS A 1 120 ? -10.027 4.388 5.008 1.00 87.69 120 CYS A CA 1
ATOM 916 C C . CYS A 1 120 ? -9.439 5.433 5.976 1.00 87.69 120 CYS A C 1
ATOM 918 O O . CYS A 1 120 ? -8.872 5.101 7.016 1.00 87.69 120 CYS A O 1
ATOM 920 N N . GLY A 1 121 ? -9.578 6.719 5.639 1.00 89.62 121 GLY A N 1
ATOM 921 C CA . GLY A 1 121 ? -9.121 7.795 6.526 1.00 89.62 121 GLY A CA 1
ATOM 922 C C . GLY A 1 121 ? -9.795 7.754 7.902 1.00 89.62 121 GLY A C 1
ATOM 923 O O . GLY A 1 121 ? -9.127 7.998 8.896 1.00 89.62 121 GLY A O 1
ATOM 924 N N . ALA A 1 122 ? -11.071 7.357 7.968 1.00 93.00 122 ALA A N 1
ATOM 925 C CA . ALA A 1 122 ? -11.813 7.228 9.222 1.00 93.00 122 ALA A CA 1
ATOM 926 C C . ALA A 1 122 ? -11.152 6.237 10.194 1.00 93.00 122 ALA A C 1
ATOM 928 O O . ALA A 1 122 ? -10.917 6.568 11.350 1.00 93.00 122 ALA A O 1
ATOM 929 N N . LEU A 1 123 ? -10.771 5.050 9.712 1.00 93.75 123 LEU A N 1
ATOM 930 C CA . LEU A 1 123 ? -10.105 4.048 10.542 1.00 93.75 123 LEU A CA 1
ATOM 931 C C . LEU A 1 123 ? -8.683 4.478 10.934 1.00 93.75 123 LEU A C 1
ATOM 933 O O . LEU A 1 123 ? -8.274 4.248 12.066 1.00 93.75 123 LEU A O 1
ATOM 937 N N . ILE A 1 124 ? -7.939 5.147 10.044 1.00 94.00 124 ILE A N 1
ATOM 938 C CA . ILE A 1 124 ? -6.630 5.721 10.407 1.00 94.00 124 ILE A CA 1
ATOM 939 C C . ILE A 1 124 ? -6.785 6.783 11.503 1.00 94.00 124 ILE A C 1
ATOM 941 O O . ILE A 1 124 ? -5.971 6.816 12.425 1.00 94.00 124 ILE A O 1
ATOM 945 N N . ASN A 1 125 ? -7.816 7.627 11.433 1.00 95.62 125 ASN A N 1
ATOM 946 C CA . ASN A 1 125 ? -8.087 8.636 12.457 1.00 95.62 125 ASN A CA 1
ATOM 947 C C . ASN A 1 125 ? -8.416 7.986 13.806 1.00 95.62 125 ASN A C 1
ATOM 949 O O . ASN A 1 125 ? -7.766 8.314 14.791 1.00 95.62 125 ASN A O 1
ATOM 953 N N . ALA A 1 126 ? -9.308 6.992 13.836 1.00 96.38 126 ALA A N 1
ATOM 954 C CA . ALA A 1 126 ? -9.630 6.260 15.063 1.00 96.38 126 ALA A CA 1
ATOM 955 C C . ALA A 1 126 ? -8.402 5.559 15.676 1.00 96.38 126 ALA A C 1
ATOM 957 O O . ALA A 1 126 ? -8.180 5.601 16.885 1.00 96.38 126 ALA A O 1
ATOM 958 N N . ILE A 1 127 ? -7.544 4.962 14.841 1.00 95.12 127 ILE A N 1
ATOM 959 C CA . ILE A 1 127 ? -6.267 4.402 15.304 1.00 95.12 127 ILE A CA 1
ATOM 960 C C . ILE A 1 127 ? -5.361 5.509 15.855 1.00 95.12 127 ILE A C 1
ATOM 962 O O . ILE A 1 127 ? -4.722 5.298 16.878 1.00 95.12 127 ILE A O 1
ATOM 966 N N . SER A 1 128 ? -5.336 6.687 15.226 1.00 95.31 128 SER A N 1
ATOM 967 C CA . SER A 1 128 ? -4.530 7.833 15.670 1.00 95.31 128 SER A CA 1
ATOM 968 C C . SER A 1 128 ? -5.004 8.411 17.007 1.00 95.31 128 SER A C 1
ATOM 970 O O . SER A 1 128 ? -4.184 8.914 17.769 1.00 95.31 128 SER A O 1
ATOM 972 N N . GLU A 1 129 ? -6.302 8.336 17.310 1.00 96.19 129 GLU A N 1
ATOM 973 C CA . GLU A 1 129 ? -6.857 8.700 18.621 1.00 96.19 129 GLU A CA 1
ATOM 974 C C . GLU A 1 129 ? -6.464 7.703 19.713 1.00 96.19 129 GLU A C 1
ATOM 976 O O . GLU A 1 129 ? -6.224 8.087 20.859 1.00 96.19 129 GLU A O 1
ATOM 981 N N . CYS A 1 130 ? -6.353 6.421 19.360 1.00 95.38 130 CYS A N 1
ATOM 982 C CA . CYS A 1 130 ? -5.879 5.398 20.284 1.00 95.38 130 CYS A CA 1
ATOM 983 C C . CYS A 1 130 ? -4.361 5.485 20.504 1.00 95.38 130 CYS A C 1
ATOM 985 O O . CYS A 1 130 ? -3.899 5.368 21.641 1.00 95.38 130 CYS A O 1
ATOM 987 N N . ASP A 1 131 ? -3.610 5.672 19.416 1.00 95.31 131 ASP A N 1
ATOM 988 C CA . ASP A 1 131 ? -2.157 5.803 19.373 1.00 95.31 131 ASP A CA 1
ATOM 989 C C . ASP A 1 131 ? -1.709 6.650 18.153 1.00 95.31 131 ASP A C 1
ATOM 991 O O . ASP A 1 131 ? -1.710 6.178 17.004 1.00 95.31 131 ASP A O 1
ATOM 995 N N . PRO A 1 132 ? -1.263 7.903 18.376 1.00 93.56 132 PRO A N 1
ATOM 996 C CA . PRO A 1 132 ? -0.841 8.792 17.297 1.00 93.56 132 PRO A CA 1
ATOM 997 C C . PRO A 1 132 ? 0.368 8.294 16.498 1.00 93.56 132 PRO A C 1
ATOM 999 O O . PRO A 1 132 ? 0.531 8.674 15.337 1.00 93.56 132 PRO A O 1
ATOM 1002 N N . GLN A 1 133 ? 1.255 7.498 17.101 1.00 92.56 133 GLN A N 1
ATOM 1003 C CA . GLN A 1 133 ? 2.436 6.982 16.415 1.00 92.56 133 GLN A CA 1
ATOM 1004 C C . GLN A 1 133 ? 2.036 5.909 15.407 1.00 92.56 133 GLN A C 1
ATOM 1006 O O . GLN A 1 133 ? 2.422 6.004 14.241 1.00 92.56 133 GLN A O 1
ATOM 1011 N N . ILE A 1 134 ? 1.196 4.959 15.818 1.00 92.50 134 ILE A N 1
ATOM 1012 C CA . ILE A 1 134 ? 0.661 3.919 14.930 1.00 92.50 134 ILE A CA 1
ATOM 1013 C C . ILE A 1 134 ? -0.134 4.557 13.785 1.00 92.50 134 ILE A C 1
ATOM 1015 O O . ILE A 1 134 ? 0.034 4.196 12.618 1.00 92.50 134 ILE A O 1
ATOM 1019 N N . GLY A 1 135 ? -0.948 5.569 14.097 1.00 92.56 135 GLY A N 1
ATOM 1020 C CA . GLY A 1 135 ? -1.672 6.351 13.098 1.00 92.56 135 GLY A CA 1
ATOM 1021 C C . GLY A 1 135 ? -0.764 6.969 12.029 1.00 92.56 135 GLY A C 1
ATOM 1022 O O . GLY A 1 135 ? -1.041 6.852 10.831 1.00 92.56 135 GLY A O 1
ATOM 1023 N N . ARG A 1 136 ? 0.364 7.574 12.435 1.00 92.38 136 ARG A N 1
ATOM 1024 C CA . ARG A 1 136 ? 1.372 8.120 11.504 1.00 92.38 136 ARG A CA 1
ATOM 1025 C C . ARG A 1 136 ? 1.992 7.039 10.625 1.00 92.38 136 ARG A C 1
ATOM 1027 O O . ARG A 1 136 ? 2.109 7.251 9.420 1.00 92.38 136 ARG A O 1
ATOM 1034 N N . VAL A 1 137 ? 2.336 5.890 11.206 1.00 92.12 137 VAL A N 1
ATOM 1035 C CA . VAL A 1 137 ? 2.900 4.747 10.476 1.00 92.12 137 VAL A CA 1
ATOM 1036 C C . VAL A 1 137 ? 1.934 4.268 9.394 1.00 92.12 137 VAL A C 1
ATOM 1038 O O . VAL A 1 137 ? 2.300 4.213 8.222 1.00 92.12 137 VAL A O 1
ATOM 1041 N N . LEU A 1 138 ? 0.677 3.989 9.748 1.00 91.88 138 LEU A N 1
ATOM 1042 C CA . LEU A 1 138 ? -0.323 3.512 8.788 1.00 91.88 138 LEU A CA 1
ATOM 1043 C C . LEU A 1 138 ? -0.652 4.559 7.721 1.00 91.88 138 LEU A C 1
ATOM 1045 O O . LEU A 1 138 ? -0.865 4.209 6.560 1.00 91.88 138 LEU A O 1
ATOM 1049 N N . LYS A 1 139 ? -0.659 5.848 8.082 1.00 92.06 139 LYS A N 1
ATOM 1050 C CA . LYS A 1 139 ? -0.834 6.943 7.121 1.00 92.06 139 LYS A CA 1
ATOM 1051 C C . LYS A 1 139 ? 0.314 6.999 6.113 1.00 92.06 139 LYS A C 1
ATOM 1053 O O . LYS A 1 139 ? 0.047 7.165 4.925 1.00 92.06 139 LYS A O 1
ATOM 1058 N N . TRP A 1 140 ? 1.558 6.842 6.565 1.00 91.44 140 TRP A N 1
ATOM 1059 C CA . TRP A 1 140 ? 2.723 6.769 5.683 1.00 91.44 140 TRP A CA 1
ATOM 1060 C C . TRP A 1 140 ? 2.659 5.531 4.779 1.00 91.44 140 TRP A C 1
ATOM 1062 O O . TRP A 1 140 ? 2.776 5.668 3.566 1.00 91.44 140 TRP A O 1
ATOM 1072 N N . ILE A 1 141 ? 2.335 4.347 5.320 1.00 90.06 141 ILE A N 1
ATOM 1073 C CA . ILE A 1 141 ? 2.146 3.124 4.515 1.00 90.06 141 ILE A CA 1
ATOM 1074 C C . ILE A 1 141 ? 1.081 3.351 3.438 1.00 90.06 141 ILE A C 1
ATOM 1076 O O . ILE A 1 141 ? 1.296 3.028 2.272 1.00 90.06 141 ILE A O 1
ATOM 1080 N N . LYS A 1 142 ? -0.055 3.952 3.798 1.00 89.56 142 LYS A N 1
ATOM 1081 C CA . LYS A 1 142 ? -1.113 4.284 2.843 1.00 89.56 142 LYS A CA 1
ATOM 1082 C C . LYS A 1 142 ? -0.645 5.257 1.756 1.00 89.56 142 LYS A C 1
ATOM 1084 O O . LYS A 1 142 ? -1.015 5.064 0.602 1.00 89.56 142 LYS A O 1
ATOM 1089 N N . LYS A 1 143 ? 0.098 6.308 2.117 1.00 89.25 143 LYS A N 1
ATOM 1090 C CA . LYS A 1 143 ? 0.496 7.381 1.190 1.00 89.25 143 LYS A CA 1
ATOM 1091 C C . LYS A 1 143 ? 1.643 6.958 0.274 1.00 89.25 143 LYS A C 1
ATOM 1093 O O . LYS A 1 143 ? 1.561 7.202 -0.920 1.00 89.25 143 LYS A O 1
ATOM 1098 N N . GLU A 1 144 ? 2.662 6.307 0.821 1.00 88.38 144 GLU A N 1
ATOM 1099 C CA . GLU A 1 144 ? 3.930 6.078 0.121 1.00 88.38 144 GLU A CA 1
ATOM 1100 C C . GLU A 1 144 ? 4.064 4.647 -0.409 1.00 88.38 144 GLU A C 1
ATOM 1102 O O . GLU A 1 144 ? 4.470 4.425 -1.548 1.00 88.38 144 GLU A O 1
ATOM 1107 N N . VAL A 1 145 ? 3.681 3.649 0.391 1.00 86.94 145 VAL A N 1
ATOM 1108 C CA . VAL A 1 145 ? 3.781 2.232 -0.002 1.00 86.94 145 VAL A CA 1
ATOM 1109 C C . VAL A 1 145 ? 2.565 1.802 -0.828 1.00 86.94 145 VAL A C 1
ATOM 1111 O O . VAL A 1 145 ? 2.683 1.044 -1.794 1.00 86.94 145 VAL A O 1
ATOM 1114 N N . GLY A 1 146 ? 1.387 2.309 -0.467 1.00 85.56 146 GLY A N 1
ATOM 1115 C CA . GLY A 1 146 ? 0.112 1.910 -1.046 1.00 85.56 146 GLY A CA 1
ATOM 1116 C C . GLY A 1 146 ? -0.019 2.122 -2.556 1.00 85.56 146 GLY A C 1
ATOM 1117 O O . GLY A 1 146 ? -0.393 1.167 -3.242 1.00 85.56 146 GLY A O 1
ATOM 1118 N N . PRO A 1 147 ? 0.312 3.304 -3.112 1.00 84.38 147 PRO A N 1
ATOM 1119 C CA . PRO A 1 147 ? 0.214 3.546 -4.552 1.00 84.38 147 PRO A CA 1
ATOM 1120 C C . PRO A 1 147 ? 1.104 2.609 -5.371 1.00 84.38 147 PRO A C 1
ATOM 1122 O O . PRO A 1 147 ? 0.683 2.103 -6.411 1.00 84.38 147 PRO A O 1
ATOM 1125 N N . VAL A 1 148 ? 2.308 2.320 -4.872 1.00 83.44 148 VAL A N 1
ATOM 1126 C CA . VAL A 1 148 ? 3.269 1.425 -5.528 1.00 83.44 148 VAL A CA 1
ATOM 1127 C C . VAL A 1 148 ? 2.733 -0.004 -5.572 1.00 83.44 148 VAL A C 1
ATOM 1129 O O . VAL A 1 148 ? 2.707 -0.636 -6.630 1.00 83.44 148 VAL A O 1
ATOM 1132 N N . GLU A 1 149 ? 2.248 -0.509 -4.437 1.00 83.31 149 GLU A N 1
ATOM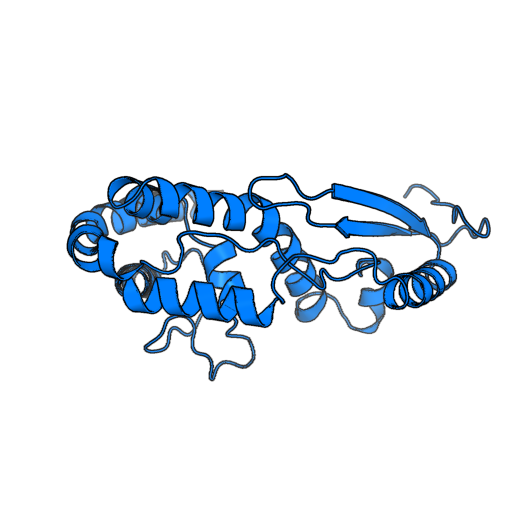 1133 C CA . GLU A 1 149 ? 1.630 -1.835 -4.359 1.00 83.31 149 GLU A CA 1
ATOM 1134 C C . GLU A 1 149 ? 0.385 -1.934 -5.238 1.00 83.31 149 GLU A C 1
ATOM 1136 O O . GLU A 1 149 ? 0.202 -2.932 -5.943 1.00 83.31 149 GLU A O 1
ATOM 1141 N N . PHE A 1 150 ? -0.450 -0.893 -5.252 1.00 81.00 150 PHE A N 1
ATOM 1142 C CA . PHE A 1 150 ? -1.633 -0.852 -6.101 1.00 81.00 150 PHE A CA 1
ATOM 1143 C C . PHE A 1 150 ? -1.277 -0.891 -7.585 1.00 81.00 150 PHE A C 1
ATOM 1145 O O . PHE A 1 150 ? -1.854 -1.690 -8.320 1.00 81.00 150 PHE A O 1
ATOM 1152 N N . HIS A 1 151 ? -0.282 -0.119 -8.017 1.00 81.12 151 HIS A N 1
ATOM 1153 C CA . HIS A 1 151 ? 0.184 -0.145 -9.399 1.00 81.12 151 HIS A CA 1
ATOM 1154 C C . HIS A 1 151 ? 0.663 -1.548 -9.816 1.00 81.12 151 HIS A C 1
ATOM 1156 O O . HIS A 1 151 ? 0.272 -2.066 -10.867 1.00 81.12 151 HIS A O 1
ATOM 1162 N N . ILE A 1 152 ? 1.442 -2.220 -8.957 1.00 80.12 152 ILE A N 1
ATOM 1163 C CA . ILE A 1 152 ? 1.884 -3.606 -9.184 1.00 80.12 152 ILE A CA 1
ATOM 1164 C C . ILE A 1 152 ? 0.679 -4.547 -9.302 1.00 80.12 152 ILE A C 1
ATOM 1166 O O . ILE A 1 152 ? 0.638 -5.421 -10.173 1.00 80.12 152 ILE A O 1
ATOM 1170 N N . TYR A 1 153 ? -0.318 -4.372 -8.441 1.00 78.19 153 TYR A N 1
ATOM 1171 C CA . TYR A 1 153 ? -1.538 -5.163 -8.460 1.00 78.19 153 TYR A CA 1
ATOM 1172 C C . TYR A 1 153 ? -2.367 -4.963 -9.728 1.00 78.19 153 TYR A C 1
ATOM 1174 O O . TYR A 1 153 ? -2.792 -5.950 -10.336 1.00 78.19 153 TYR A O 1
ATOM 1182 N N . GLU A 1 154 ? -2.588 -3.721 -10.152 1.00 79.00 154 GLU A N 1
ATOM 1183 C CA . GLU A 1 154 ? -3.330 -3.417 -11.374 1.00 79.00 154 GLU A CA 1
ATOM 1184 C C . GLU A 1 154 ? -2.634 -4.007 -12.597 1.00 79.00 154 GLU A C 1
ATOM 1186 O O . GLU A 1 154 ? -3.275 -4.678 -13.405 1.00 79.00 154 GLU A O 1
ATOM 1191 N N . MET A 1 155 ? -1.311 -3.869 -12.682 1.00 83.81 155 MET A N 1
ATOM 1192 C CA . MET A 1 155 ? -0.515 -4.491 -13.738 1.00 83.81 155 MET A CA 1
ATOM 1193 C C . MET A 1 155 ? -0.725 -6.016 -13.787 1.00 83.81 155 MET A C 1
ATOM 1195 O O . MET A 1 155 ? -0.899 -6.586 -14.864 1.00 83.81 155 MET A O 1
ATOM 1199 N N . ILE A 1 156 ? -0.714 -6.703 -12.641 1.00 77.38 156 ILE A N 1
ATOM 1200 C CA . ILE A 1 156 ? -0.855 -8.169 -12.596 1.00 77.38 156 ILE A CA 1
ATOM 1201 C C . ILE A 1 156 ? -2.283 -8.613 -12.927 1.00 77.38 156 ILE A C 1
ATOM 1203 O O . ILE A 1 156 ? -2.470 -9.643 -13.578 1.00 77.38 156 ILE A O 1
ATOM 1207 N N . THR A 1 157 ? -3.289 -7.875 -12.460 1.00 71.88 157 THR A N 1
ATOM 1208 C CA . THR A 1 157 ? -4.681 -8.351 -12.450 1.00 71.88 157 THR A CA 1
ATOM 1209 C C . THR A 1 157 ? -5.555 -7.770 -13.551 1.00 71.88 157 THR A C 1
ATOM 1211 O O . THR A 1 157 ? -6.522 -8.419 -13.943 1.00 71.88 157 THR A O 1
ATOM 1214 N N . ARG A 1 158 ? -5.232 -6.578 -14.058 1.00 77.88 158 ARG A N 1
ATOM 1215 C CA . ARG A 1 158 ? -6.069 -5.831 -15.010 1.00 77.88 158 ARG A CA 1
ATOM 1216 C C . ARG A 1 158 ? -5.450 -5.707 -16.397 1.00 77.88 158 ARG A C 1
ATOM 1218 O O . ARG A 1 158 ? -6.182 -5.494 -17.355 1.00 77.88 158 ARG A O 1
ATOM 1225 N N . VAL A 1 159 ? -4.132 -5.871 -16.524 1.00 82.12 159 VAL A N 1
ATOM 1226 C CA . VAL A 1 159 ? -3.440 -5.770 -17.817 1.00 82.12 159 VAL A CA 1
ATOM 1227 C C . VAL A 1 159 ? -3.245 -7.167 -18.435 1.00 82.12 159 VAL A C 1
ATOM 1229 O O . VAL A 1 159 ? -2.681 -8.051 -17.768 1.00 82.12 159 VAL A O 1
ATOM 1232 N N . PRO A 1 160 ? -3.681 -7.391 -19.694 1.00 86.88 160 PRO A N 1
ATOM 1233 C CA . PRO A 1 160 ? -3.407 -8.616 -20.449 1.00 86.88 160 PRO A CA 1
ATOM 1234 C C . PRO A 1 160 ? -1.912 -8.934 -20.530 1.00 86.88 160 PRO A C 1
ATOM 1236 O O . PRO A 1 160 ? -1.077 -8.034 -20.574 1.00 86.88 160 PRO A O 1
ATOM 1239 N N . ALA A 1 161 ? -1.554 -10.221 -20.520 1.00 85.31 161 ALA A N 1
ATOM 1240 C CA . ALA A 1 161 ? -0.162 -10.653 -20.371 1.00 85.31 161 ALA A CA 1
ATOM 1241 C C . ALA A 1 161 ? 0.781 -10.119 -21.468 1.00 85.31 161 ALA A C 1
ATOM 1243 O O . ALA A 1 161 ? 1.924 -9.773 -21.174 1.00 85.31 161 ALA A O 1
ATOM 1244 N N . ASP A 1 162 ? 0.290 -10.016 -22.698 1.00 85.50 162 ASP A N 1
ATOM 1245 C CA . ASP A 1 162 ? 0.971 -9.461 -23.870 1.00 85.50 162 ASP A CA 1
ATOM 1246 C C . ASP A 1 162 ? 1.183 -7.937 -23.788 1.00 85.50 162 ASP A C 1
ATOM 1248 O O . ASP A 1 162 ? 2.177 -7.426 -24.303 1.00 85.50 162 ASP A O 1
ATOM 1252 N N . ALA A 1 163 ? 0.316 -7.223 -23.068 1.00 86.75 163 ALA A N 1
ATOM 1253 C CA . ALA A 1 163 ? 0.369 -5.772 -22.882 1.00 86.75 163 ALA A CA 1
ATOM 1254 C C . ALA A 1 163 ? 1.067 -5.318 -21.582 1.00 86.75 163 ALA A C 1
ATOM 1256 O O . ALA A 1 163 ? 1.193 -4.119 -21.338 1.00 86.75 163 ALA A O 1
ATOM 1257 N N . ARG A 1 164 ? 1.531 -6.239 -20.723 1.00 88.75 164 ARG A N 1
ATOM 1258 C CA . ARG A 1 164 ? 2.163 -5.893 -19.428 1.00 88.75 164 ARG A CA 1
ATOM 1259 C C . ARG A 1 164 ? 3.535 -5.256 -19.562 1.00 88.75 164 ARG A C 1
ATOM 1261 O O . ARG A 1 164 ? 3.930 -4.459 -18.719 1.00 88.75 164 ARG A O 1
ATOM 1268 N N . GLU A 1 165 ? 4.295 -5.647 -20.575 1.00 88.19 165 GLU A N 1
ATOM 1269 C CA . GLU A 1 165 ? 5.708 -5.284 -20.662 1.00 88.19 165 GLU A CA 1
ATOM 1270 C C . GLU A 1 165 ? 5.955 -3.764 -20.754 1.00 88.19 165 GLU A C 1
ATOM 1272 O O . GLU A 1 165 ? 6.833 -3.294 -20.024 1.00 88.19 165 GLU A O 1
ATOM 1277 N N . PRO A 1 166 ? 5.185 -2.992 -21.552 1.00 84.69 166 PRO A N 1
ATOM 1278 C CA . PRO A 1 166 ? 5.314 -1.536 -21.647 1.00 84.69 166 PRO A CA 1
ATOM 1279 C C . PRO A 1 166 ? 4.912 -0.753 -20.394 1.00 84.69 166 PRO A C 1
ATOM 1281 O O . PRO A 1 166 ? 5.311 0.398 -20.259 1.00 84.69 166 PRO A O 1
ATOM 1284 N N . VAL A 1 167 ? 4.112 -1.348 -19.504 1.00 83.75 167 VAL A N 1
ATOM 1285 C CA . VAL A 1 167 ? 3.603 -0.694 -18.282 1.00 83.75 167 VAL A CA 1
ATOM 1286 C C . VAL A 1 167 ? 4.273 -1.208 -17.010 1.00 83.75 167 VAL A C 1
ATOM 1288 O O . VAL A 1 167 ? 4.019 -0.707 -15.922 1.00 83.75 167 VAL A O 1
ATOM 1291 N N . ARG A 1 168 ? 5.127 -2.228 -17.123 1.00 87.62 168 ARG A N 1
ATOM 1292 C CA . ARG A 1 168 ? 5.804 -2.841 -15.984 1.00 87.62 168 ARG A CA 1
ATOM 1293 C C . ARG A 1 168 ? 6.948 -1.946 -15.487 1.00 87.62 168 ARG A C 1
ATOM 1295 O O . ARG A 1 168 ? 7.857 -1.687 -16.282 1.00 87.62 168 ARG A O 1
ATOM 1302 N N . PRO A 1 169 ? 7.021 -1.611 -14.185 1.00 87.62 169 PRO A N 1
ATOM 1303 C CA . PRO A 1 169 ? 8.156 -0.890 -13.601 1.00 87.62 169 PRO A CA 1
ATOM 1304 C C . PRO A 1 169 ? 9.520 -1.526 -13.921 1.00 87.62 169 PRO A C 1
ATOM 1306 O O . PRO A 1 169 ? 9.631 -2.738 -14.148 1.00 87.62 169 PRO A O 1
ATOM 1309 N N . LEU A 1 170 ? 10.588 -0.725 -13.944 1.00 88.62 170 LEU A N 1
ATOM 1310 C CA . LEU A 1 170 ? 11.960 -1.221 -14.123 1.00 88.62 170 LEU A CA 1
ATOM 1311 C C . LEU A 1 170 ? 12.392 -2.094 -12.950 1.00 88.62 170 LEU A C 1
ATOM 1313 O O . LEU A 1 170 ? 13.003 -3.143 -13.150 1.00 88.62 170 LEU A O 1
ATOM 1317 N N . THR A 1 171 ? 12.024 -1.686 -11.741 1.00 82.12 171 THR A N 1
ATOM 1318 C CA . THR A 1 171 ? 12.250 -2.438 -10.512 1.00 82.12 171 THR A CA 1
ATOM 1319 C C . THR A 1 171 ? 10.930 -2.622 -9.791 1.00 82.12 171 THR A C 1
ATOM 1321 O O . THR A 1 171 ? 10.135 -1.694 -9.670 1.00 82.12 171 THR A O 1
ATOM 1324 N N . LEU A 1 172 ? 10.704 -3.838 -9.301 1.00 77.62 172 LEU A N 1
ATOM 1325 C CA . LEU A 1 172 ? 9.788 -4.019 -8.184 1.00 77.62 172 LEU A CA 1
ATOM 1326 C C . LEU A 1 172 ? 10.577 -3.704 -6.909 1.00 77.62 172 LEU A C 1
ATOM 1328 O O . LEU A 1 172 ? 11.748 -4.101 -6.843 1.00 77.62 172 LEU A O 1
ATOM 1332 N N . PRO A 1 173 ? 9.980 -3.029 -5.917 1.00 77.31 173 PRO A N 1
ATOM 1333 C CA . PRO A 1 173 ? 10.628 -2.850 -4.628 1.00 77.31 173 PRO A CA 1
ATOM 1334 C C . PRO A 1 173 ? 11.008 -4.218 -4.050 1.00 77.31 173 PRO A C 1
ATOM 1336 O O . PRO A 1 173 ? 10.169 -5.115 -3.933 1.00 77.31 173 PRO A O 1
ATOM 1339 N N . ARG A 1 174 ? 12.298 -4.411 -3.758 1.00 79.12 174 ARG A N 1
ATOM 1340 C CA . ARG A 1 174 ? 12.799 -5.648 -3.129 1.00 79.12 174 ARG A CA 1
ATOM 1341 C C . ARG A 1 174 ? 12.702 -5.550 -1.612 1.00 79.12 174 ARG A C 1
ATOM 1343 O O . ARG A 1 174 ? 12.284 -6.505 -0.961 1.00 79.12 174 ARG A O 1
ATOM 1350 N N . LEU A 1 175 ? 13.067 -4.383 -1.095 1.00 84.94 175 LEU A N 1
ATOM 1351 C CA . LEU A 1 175 ? 13.038 -4.027 0.311 1.00 84.94 175 LEU A CA 1
ATOM 1352 C C . LEU A 1 175 ? 12.125 -2.817 0.498 1.00 84.94 175 LEU A C 1
ATOM 1354 O O . LEU A 1 175 ? 12.022 -1.959 -0.381 1.00 84.94 175 LEU A O 1
ATOM 1358 N N . TYR A 1 176 ? 11.460 -2.798 1.642 1.00 87.31 176 TYR A N 1
ATOM 1359 C CA . TYR A 1 176 ? 10.612 -1.731 2.137 1.00 87.31 176 TYR A CA 1
ATOM 1360 C C . TYR A 1 176 ? 11.255 -1.186 3.413 1.00 87.31 176 TYR A C 1
ATOM 1362 O O . TYR A 1 176 ? 11.907 -1.946 4.141 1.00 87.31 176 TYR A O 1
ATOM 1370 N N . PRO A 1 177 ? 11.061 0.100 3.724 1.00 86.69 177 PRO A N 1
ATOM 1371 C CA . PRO A 1 177 ? 11.482 0.651 5.001 1.00 86.69 177 PRO A CA 1
ATOM 1372 C C . PRO A 1 177 ? 10.794 -0.113 6.129 1.00 86.69 177 PRO A C 1
ATOM 1374 O O . PRO A 1 177 ? 9.623 -0.464 5.994 1.00 86.69 177 PRO A O 1
ATOM 1377 N N . ASN A 1 178 ? 11.509 -0.387 7.221 1.00 88.06 178 ASN A N 1
ATOM 1378 C CA . ASN A 1 178 ? 10.937 -1.065 8.382 1.00 88.06 178 ASN A CA 1
ATOM 1379 C C . ASN A 1 178 ? 10.081 -0.070 9.190 1.00 88.06 178 ASN A C 1
ATOM 1381 O O . ASN A 1 178 ? 10.652 0.838 9.799 1.00 88.06 178 ASN A O 1
ATOM 1385 N N . PRO A 1 179 ? 8.742 -0.195 9.207 1.00 83.56 179 PRO A N 1
ATOM 1386 C CA . PRO A 1 179 ? 7.896 0.706 9.971 1.00 83.56 179 PRO A CA 1
ATOM 1387 C C . PRO A 1 179 ? 7.917 0.317 11.454 1.00 83.56 179 PRO A C 1
ATOM 1389 O O . PRO A 1 179 ? 7.211 -0.595 11.881 1.00 83.56 179 PRO A O 1
ATOM 1392 N N . SER A 1 180 ? 8.716 1.016 12.260 1.00 81.88 180 SER A N 1
ATOM 1393 C CA . SER A 1 180 ? 8.720 0.812 13.712 1.00 81.88 180 SER A CA 1
ATOM 1394 C C . SER A 1 180 ? 7.380 1.218 14.343 1.00 81.88 180 SER A C 1
ATOM 1396 O O . SER A 1 180 ? 6.749 2.193 13.929 1.00 81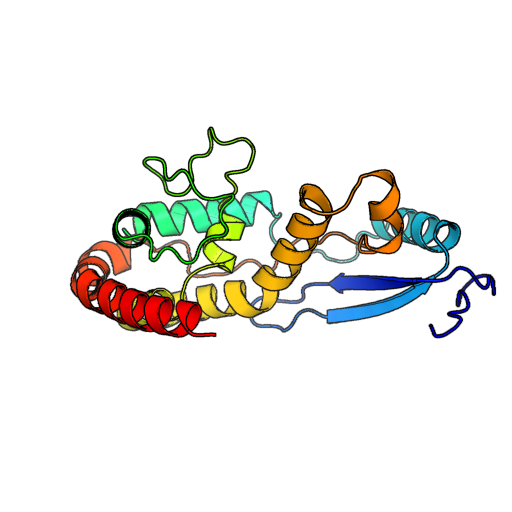.88 180 SER A O 1
ATOM 1398 N N . GLY A 1 181 ? 6.939 0.489 15.371 1.00 80.06 181 GLY A N 1
ATOM 1399 C CA . GLY A 1 181 ? 5.720 0.789 16.131 1.00 80.06 181 GLY A CA 1
ATOM 1400 C C . GLY A 1 181 ? 4.491 -0.044 15.753 1.00 80.06 181 GLY A C 1
ATOM 1401 O O . GLY A 1 181 ? 3.429 0.156 16.336 1.00 80.06 181 GLY A O 1
ATOM 1402 N N . LEU A 1 182 ? 4.598 -0.989 14.811 1.00 85.44 182 LEU A N 1
ATOM 1403 C CA . LEU A 1 182 ? 3.518 -1.943 14.511 1.00 85.44 182 LEU A CA 1
ATOM 1404 C C . LEU A 1 182 ? 3.474 -3.140 15.478 1.00 85.44 182 LEU A C 1
ATOM 1406 O O . LEU A 1 182 ? 2.516 -3.912 15.464 1.00 85.44 182 LEU A O 1
ATOM 1410 N N . GLU A 1 183 ? 4.477 -3.300 16.341 1.00 83.00 183 GLU A N 1
ATOM 1411 C CA . GLU A 1 183 ? 4.607 -4.432 17.265 1.00 83.00 183 GLU A CA 1
ATOM 1412 C C . GLU A 1 183 ? 3.539 -4.430 18.374 1.00 83.00 183 GLU A C 1
ATOM 1414 O O . GLU A 1 183 ? 3.289 -5.449 19.018 1.00 83.00 183 GLU A O 1
ATOM 1419 N N . GLU A 1 184 ? 2.885 -3.290 18.597 1.00 82.12 184 GLU A N 1
ATOM 1420 C CA . GLU A 1 184 ? 2.093 -3.026 19.797 1.00 82.12 184 GLU A CA 1
ATOM 1421 C C . GLU A 1 184 ? 0.587 -2.897 19.530 1.00 82.12 184 GLU A C 1
ATOM 1423 O O . GLU A 1 184 ? -0.123 -2.223 20.273 1.00 82.12 184 GLU A O 1
ATOM 1428 N N . GLY A 1 185 ? 0.058 -3.579 18.507 1.00 84.50 185 GLY A N 1
ATOM 1429 C CA . GLY A 1 185 ? -1.371 -3.512 18.165 1.00 84.50 185 GLY A CA 1
ATOM 1430 C C . GLY A 1 185 ? -2.312 -3.817 19.341 1.00 84.50 185 GLY A C 1
ATOM 1431 O O . GLY A 1 185 ? -3.340 -3.161 19.491 1.00 84.50 185 GLY A O 1
ATOM 1432 N N . ASN A 1 186 ? -1.925 -4.707 20.261 1.00 90.44 186 ASN A N 1
ATOM 1433 C CA . ASN A 1 186 ? -2.701 -4.982 21.479 1.00 90.44 186 ASN A CA 1
ATOM 1434 C C . ASN A 1 186 ? -2.949 -3.736 22.357 1.00 90.44 186 ASN A C 1
ATOM 1436 O O . ASN A 1 186 ? -3.949 -3.706 23.068 1.00 90.44 186 ASN A O 1
ATOM 1440 N N . LYS A 1 187 ? -2.095 -2.700 22.305 1.00 91.44 187 LYS A N 1
ATOM 1441 C CA . LYS A 1 187 ? -2.264 -1.473 23.109 1.00 91.44 187 LYS A CA 1
ATOM 1442 C C . LYS A 1 187 ? -3.528 -0.696 22.759 1.00 91.44 187 LYS A C 1
ATOM 1444 O O . LYS A 1 187 ? -4.104 -0.045 23.626 1.00 91.44 187 LYS A O 1
ATOM 1449 N N . ILE A 1 188 ? -3.964 -0.762 21.501 1.00 93.75 188 ILE A N 1
ATOM 1450 C CA . ILE A 1 188 ? -5.163 -0.052 21.042 1.00 93.75 188 ILE A CA 1
ATOM 1451 C C . ILE A 1 188 ? -6.419 -0.927 21.077 1.00 93.75 188 ILE A C 1
ATOM 1453 O O . ILE A 1 188 ? -7.517 -0.408 20.900 1.00 93.75 188 ILE A O 1
ATOM 1457 N N . ARG A 1 189 ? -6.281 -2.230 21.357 1.00 93.19 189 ARG A N 1
ATOM 1458 C CA . ARG A 1 189 ? -7.366 -3.219 21.273 1.00 93.19 189 ARG A CA 1
ATOM 1459 C C . ARG A 1 189 ? -8.562 -2.915 22.168 1.00 93.19 189 ARG A C 1
ATOM 1461 O O . ARG A 1 189 ? -9.686 -3.218 21.792 1.00 93.19 189 ARG A O 1
ATOM 1468 N N . GLU A 1 190 ? -8.333 -2.338 23.342 1.00 91.69 190 GLU A N 1
ATOM 1469 C CA . GLU A 1 190 ? -9.413 -2.014 24.284 1.00 91.69 190 GLU A CA 1
ATOM 1470 C C . GLU A 1 190 ? -10.121 -0.699 23.939 1.00 91.69 190 GLU A C 1
ATOM 1472 O O . GLU A 1 190 ? -11.298 -0.532 24.247 1.00 91.69 190 GLU A O 1
ATOM 1477 N N . LYS A 1 191 ? -9.422 0.234 23.280 1.00 94.56 191 LYS A N 1
ATOM 1478 C CA . LYS A 1 191 ? -9.940 1.573 22.965 1.00 94.56 191 LYS A CA 1
ATOM 1479 C C . LYS A 1 191 ? -10.606 1.633 21.595 1.00 94.56 191 LYS A C 1
ATOM 1481 O O . LYS A 1 191 ? -11.671 2.226 21.457 1.00 94.56 191 LYS A O 1
ATOM 1486 N N . LEU A 1 192 ? -9.996 0.997 20.596 1.00 95.12 192 LEU A N 1
ATOM 1487 C CA . LEU A 1 192 ? -10.419 1.073 19.201 1.00 95.12 192 LEU A CA 1
ATOM 1488 C C . LEU A 1 192 ? -11.876 0.622 18.969 1.00 95.12 192 LEU A C 1
ATOM 1490 O O . LEU A 1 192 ? -12.570 1.301 18.211 1.00 95.12 192 LEU A O 1
ATOM 1494 N N . PRO A 1 193 ? -12.401 -0.436 19.627 1.00 92.19 193 PRO A N 1
ATOM 1495 C CA . PRO A 1 193 ? -13.811 -0.810 19.499 1.00 92.19 193 PRO A CA 1
ATOM 1496 C C . PRO A 1 193 ? -14.780 0.295 19.939 1.00 92.19 193 PRO A C 1
ATOM 1498 O O . PRO A 1 193 ? -15.865 0.410 19.374 1.00 92.19 193 PRO A O 1
ATOM 1501 N N . GLY A 1 194 ? -14.380 1.148 20.890 1.00 94.62 194 GLY A N 1
ATOM 1502 C CA . GLY A 1 194 ? -15.174 2.296 21.336 1.00 94.62 194 GLY A CA 1
ATOM 1503 C C . GLY A 1 194 ? -15.384 3.365 20.257 1.00 94.62 194 GLY A C 1
ATOM 1504 O O . GLY A 1 194 ? -16.326 4.144 20.357 1.00 94.62 194 GLY A O 1
ATOM 1505 N N . LEU A 1 195 ? -14.559 3.367 19.205 1.00 96.25 195 LEU A N 1
ATOM 1506 C CA . LEU A 1 195 ? -14.647 4.284 18.063 1.00 96.25 195 LEU A CA 1
ATOM 1507 C C . LEU A 1 195 ? -15.313 3.635 16.835 1.00 96.25 195 LEU A C 1
ATOM 1509 O O . LEU A 1 195 ? -15.427 4.256 15.778 1.00 96.25 195 LEU A O 1
ATOM 1513 N N . ALA A 1 196 ? -15.755 2.375 16.941 1.00 94.25 196 ALA A N 1
ATOM 1514 C CA . ALA A 1 196 ? -16.247 1.611 15.797 1.00 94.25 196 ALA A CA 1
ATOM 1515 C C . ALA A 1 196 ? -17.483 2.243 15.137 1.00 94.25 196 ALA A C 1
ATOM 1517 O O . ALA A 1 196 ? -17.534 2.320 13.910 1.00 94.25 196 ALA A O 1
ATOM 1518 N N . GLU A 1 197 ? -18.461 2.709 15.923 1.00 95.88 197 GLU A N 1
ATOM 1519 C CA . GLU A 1 197 ? -19.680 3.329 15.374 1.00 95.88 197 GLU A CA 1
ATOM 1520 C C . GLU A 1 197 ? -19.371 4.600 14.584 1.00 95.88 197 GLU A C 1
ATOM 1522 O O . GLU A 1 197 ? -19.911 4.795 13.497 1.00 95.88 197 GLU A O 1
ATOM 1527 N N . GLU A 1 198 ? -18.459 5.431 15.089 1.00 96.19 198 GLU A N 1
ATOM 1528 C CA . GLU A 1 198 ? -18.044 6.655 14.406 1.00 96.19 198 GLU A CA 1
ATOM 1529 C C . GLU A 1 198 ? -17.368 6.340 13.067 1.00 96.19 198 GLU A C 1
ATOM 1531 O O . GLU A 1 198 ? -17.720 6.915 12.034 1.00 96.19 198 GLU A O 1
ATOM 1536 N N . VAL A 1 199 ? -16.454 5.363 13.050 1.00 95.19 199 VAL A N 1
ATOM 1537 C CA . VAL A 1 199 ? -15.793 4.926 11.811 1.00 95.19 199 VAL A CA 1
ATOM 1538 C C . VAL A 1 199 ? -16.811 4.422 10.785 1.00 95.19 199 VAL A C 1
ATOM 1540 O O . VAL A 1 199 ? -16.704 4.750 9.598 1.00 95.19 199 VAL A O 1
ATOM 1543 N N . LEU A 1 200 ? -17.794 3.632 11.225 1.00 94.56 200 LEU A N 1
ATOM 1544 C CA . LEU A 1 200 ? -18.834 3.078 10.357 1.00 94.56 200 LEU A CA 1
ATOM 1545 C C . LEU A 1 200 ? -19.730 4.170 9.774 1.00 94.56 200 LEU A C 1
ATOM 1547 O O . LEU A 1 200 ? -20.022 4.136 8.577 1.00 94.56 200 LEU A O 1
ATOM 1551 N N . GLU A 1 201 ? -20.121 5.149 10.588 1.00 95.94 201 GLU A N 1
ATOM 1552 C CA . GLU A 1 201 ? -20.967 6.259 10.152 1.00 95.94 201 GLU A CA 1
ATOM 1553 C C . GLU A 1 201 ? -20.248 7.151 9.137 1.00 95.94 201 GLU A C 1
ATOM 1555 O O . GLU A 1 201 ? -20.772 7.403 8.049 1.00 95.94 201 GLU A O 1
ATOM 1560 N N . ILE A 1 202 ? -18.999 7.542 9.420 1.00 94.94 202 ILE A N 1
ATOM 1561 C CA . ILE A 1 202 ? -18.184 8.313 8.471 1.00 94.94 202 ILE A CA 1
ATOM 1562 C C . ILE A 1 202 ? -18.061 7.554 7.149 1.00 94.94 202 ILE A C 1
ATOM 1564 O O . ILE A 1 202 ? -18.199 8.137 6.068 1.00 94.94 202 ILE A O 1
ATOM 1568 N N . ARG A 1 203 ? -17.819 6.238 7.208 1.00 92.06 203 ARG A N 1
ATOM 1569 C CA . ARG A 1 203 ? -17.658 5.445 5.993 1.00 92.06 203 ARG A CA 1
ATOM 1570 C C . ARG A 1 203 ? -18.965 5.306 5.210 1.00 92.06 203 ARG A C 1
ATOM 1572 O O . ARG A 1 203 ? -18.902 5.340 3.979 1.00 92.06 203 ARG A O 1
ATOM 1579 N N . ARG A 1 204 ? -20.119 5.205 5.879 1.00 92.69 204 ARG A N 1
ATOM 1580 C CA . ARG A 1 204 ? -21.442 5.240 5.235 1.00 92.69 204 ARG A CA 1
ATOM 1581 C C . ARG A 1 204 ? -21.660 6.560 4.500 1.00 92.69 204 ARG A C 1
ATOM 1583 O O . ARG A 1 204 ? -21.905 6.532 3.297 1.00 92.69 204 ARG A O 1
ATOM 1590 N N . ALA A 1 205 ? -21.453 7.690 5.173 1.00 92.94 205 ALA A N 1
ATOM 1591 C CA . ALA A 1 205 ? -21.612 9.013 4.573 1.00 92.94 205 ALA A CA 1
ATOM 1592 C C . ALA A 1 205 ? -20.678 9.231 3.368 1.00 92.94 205 ALA A C 1
ATOM 1594 O O . ALA A 1 205 ? -21.063 9.824 2.360 1.00 92.94 205 ALA A O 1
ATOM 1595 N N . TRP A 1 206 ? -19.438 8.732 3.431 1.00 91.94 206 TRP A N 1
ATOM 1596 C CA . TRP A 1 206 ? -18.531 8.759 2.278 1.00 91.94 206 TRP A CA 1
ATOM 1597 C C . TRP A 1 206 ? -19.018 7.878 1.134 1.00 91.94 206 TRP A C 1
ATOM 1599 O O . TRP A 1 206 ? -18.927 8.284 -0.019 1.00 91.94 206 TRP A O 1
ATOM 1609 N N . ARG A 1 207 ? -19.544 6.687 1.435 1.00 88.44 207 ARG A N 1
ATOM 1610 C CA . ARG A 1 207 ? -20.037 5.766 0.410 1.00 88.44 207 ARG A CA 1
ATOM 1611 C C . ARG A 1 207 ? -21.222 6.347 -0.360 1.00 88.44 207 ARG A C 1
ATOM 1613 O O . ARG A 1 207 ? -21.298 6.160 -1.570 1.00 88.44 207 ARG A O 1
ATOM 1620 N N . GLU A 1 208 ? -22.113 7.053 0.327 1.00 90.25 208 GLU A N 1
ATOM 1621 C CA . GLU A 1 208 ? -23.231 7.764 -0.299 1.00 90.25 208 GLU A CA 1
ATOM 1622 C C . GLU A 1 208 ? -22.726 8.842 -1.262 1.00 90.25 208 GLU A C 1
ATOM 1624 O O . GLU A 1 208 ? -23.161 8.884 -2.410 1.00 90.25 208 GLU A O 1
ATOM 1629 N N . LYS A 1 209 ? -21.735 9.642 -0.853 1.00 89.88 209 LYS A N 1
ATOM 1630 C CA . LYS A 1 209 ? -21.115 10.647 -1.731 1.00 89.88 209 LYS A CA 1
ATOM 1631 C C . LYS A 1 209 ? -20.438 10.023 -2.951 1.00 89.88 209 LYS A C 1
ATOM 1633 O O . LYS A 1 209 ? -20.704 10.451 -4.063 1.00 89.88 209 LYS A O 1
ATOM 1638 N N . GLU A 1 210 ? -19.646 8.969 -2.752 1.00 85.25 210 GLU A N 1
ATOM 1639 C CA . GLU A 1 210 ? -18.988 8.221 -3.838 1.00 85.25 210 GLU A CA 1
ATOM 1640 C C . GLU A 1 210 ? -19.978 7.618 -4.845 1.00 85.25 210 GLU A C 1
ATOM 1642 O O . GLU A 1 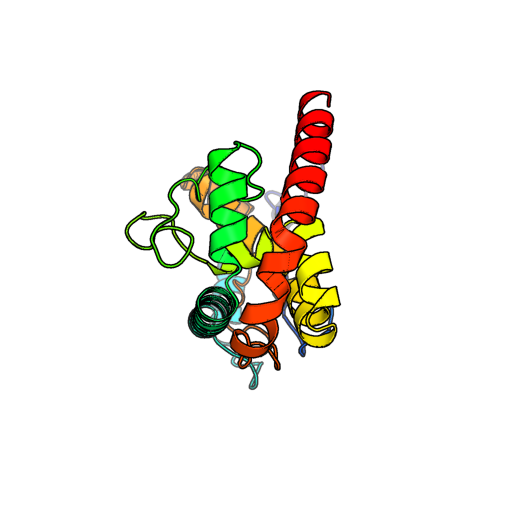210 ? -19.591 7.321 -5.966 1.00 85.25 210 GLU A O 1
ATOM 1647 N N . SER A 1 211 ? -21.226 7.351 -4.445 1.00 80.19 211 SER A N 1
ATOM 1648 C CA . SER A 1 211 ? -22.255 6.825 -5.355 1.00 80.19 211 SER A CA 1
ATOM 1649 C C . SER A 1 211 ? -22.977 7.895 -6.176 1.00 80.19 211 SER A C 1
ATOM 1651 O O . SER A 1 211 ? -23.712 7.547 -7.098 1.00 80.19 211 SER A O 1
ATOM 1653 N N . LEU A 1 212 ? -22.801 9.168 -5.817 1.00 78.00 212 LEU A N 1
ATOM 1654 C CA . LEU A 1 212 ? -23.403 10.317 -6.494 1.00 78.00 212 LEU A CA 1
ATOM 1655 C C . LEU A 1 212 ? -22.462 10.953 -7.533 1.00 78.00 212 LEU A C 1
ATOM 1657 O O . LEU A 1 212 ? -22.920 11.777 -8.324 1.00 78.00 212 LEU A O 1
ATOM 1661 N N . GLU A 1 213 ? -21.181 10.581 -7.513 1.00 64.19 213 GLU A N 1
ATOM 1662 C CA . GLU A 1 213 ? -20.130 10.970 -8.468 1.00 64.19 213 GLU A CA 1
ATOM 1663 C C . GLU A 1 213 ? -19.963 9.919 -9.577 1.00 64.19 213 GLU A C 1
ATOM 1665 O O . GLU A 1 213 ? -19.748 10.334 -10.740 1.00 64.19 213 GLU A O 1
#

Secondary structure (DSSP, 8-state):
------TTT--S-EEEEEEEE--STTSPPEEEEEEEEHHHHHHHHHHHHT-----S-EEHHHHHHHHHHHHHHHSHHHHHHHHHHTT---S-GGG--EETTEE-TTSTT--HHHHHHT--HHHHHHHHHH-HHHHHHHH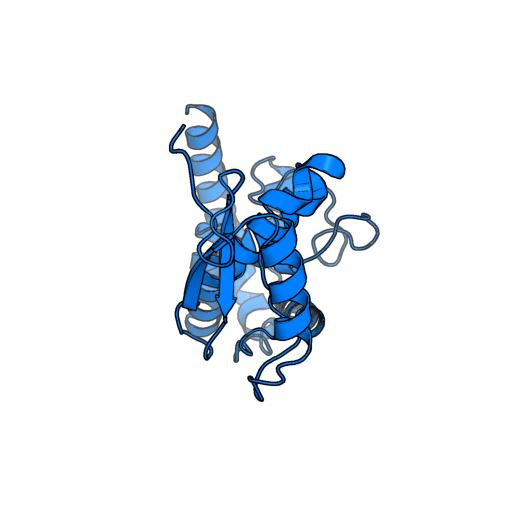HIIIIIHHHHHHHHHHHHHS-GGGSGGGS-S---SEE---TT-TTGGGGTTTGGGGHHHHHHHHHHHHHHHHH-

pLDDT: mean 82.71, std 12.49, range [47.88, 96.38]

Radius of gyration: 19.46 Å; chains: 1; bounding box: 46×31×56 Å

Sequence (213 aa):
MENLVCQSCESGHAHRYQKILFGDFGDEPHEQQHILCVKCARNMRKSLQNSDDHPAGITRSELIAQLDNFFASSGVFEICARCHQQGTGCCPPTCRVMGSRGCDPANKHGKTVFCSAFICGALINAISECDPQIGRVLKWIKKEVGPVEFHIYEMITRVPADAREPVRPLTLPRLYPNPSGLEEGNKIREKLPGLAEEVLEIRRAWREKESLE